Protein AF-A0A1G7CGP9-F1 (afdb_monomer_lite)

Secondary structure (DSSP, 8-state):
-------------------SSPPP--HHHHHHHHHHHHHHHHHHHHHHHHHHHHHHHHHHHTT-----HHHHTTT-PPPP--S---TTTTSPPHHHHHHHTTSHHHHH---HHHHHHHT-HHHHHHHHHHT----HHHHHHHHHHHHT-HHHHHHHHHHHH-HHHHHHHHHHHTS-----S-SS--HHHHHHHHTT---TTSSS-PPPPS-HHHHHHHHHHHHHHHHHHTTSSTTHHHHHHHHHHHHHGGGHHHHHHHHHHHHHHHHHHHHHHHT-

Radius of gyration: 24.58 Å; chains: 1; bounding box: 55×56×79 Å

Sequence (276 aa):
MRRAAAILLAGTLALTGCSDEPAEVTDGDVARIEGSLARGSELAWELTQAETRVAAMCMQDLGFTVHDRNLLHGMMIPNRFEGFASPYARIPTVEQAERFGFGHWVNATDTDAAQAMREDLDYLDFAGAELGWNDPAEHEEYVEWKDLGEEYQREWLIAFLGPERLAYQEALSHGQWDFDDLGFLPTHETVSRFYGGTGEALPEEIEPVEDPTAAEFAMALDFAECAEDAGLRDGAEEMWGRMYVEQLIDREAEVYVWEQEIEGYLANAQDHLAGD
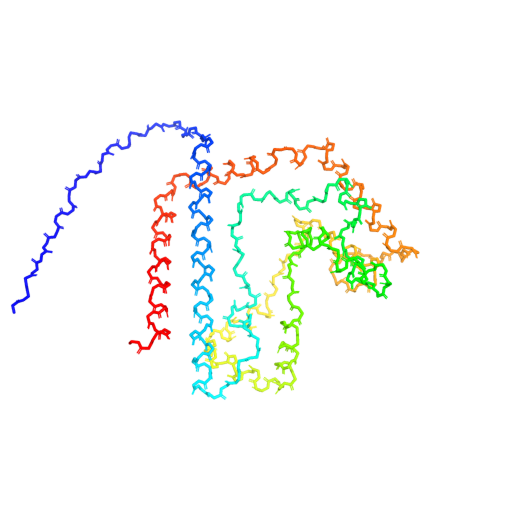
pLDDT: mean 80.7, std 15.15, range [31.44, 97.19]

Organism: NCBI:txid58114

Foldseek 3Di:
DDDDDDDPPDDDPDDPDPPVDQDDDDPVLLVVVQVLLLLLLVLVQLLLVLQLVVLCVLCVVVVHHDQASCVLVVVDRRDRSPALCFPLVLQDALVCLLVQQNVPCLVLDDDPVSVVLVVDPVSCVSCVVHVNDDDVSNVVSVVVLPVVDDVSVVVSCCSRQNPVRVVVVVVVVVDDPPPPPDPDDVVVQVLVVQSVDPDPPDDDDDDHDPDSVVVSSVVSNVRNVVCVVVCVPPCSSVVSSSVVSSVCVVVVVVSVVSSVVSVVSSVVSVVVVVPD

Structure (mmCIF, N/CA/C/O backbone):
data_AF-A0A1G7CGP9-F1
#
_entry.id   AF-A0A1G7CGP9-F1
#
loop_
_atom_site.group_PDB
_atom_site.id
_atom_site.type_symbol
_atom_site.label_atom_id
_atom_site.label_alt_id
_atom_site.label_comp_id
_atom_site.label_asym_id
_atom_site.label_entity_id
_atom_site.label_seq_id
_atom_site.pdbx_PDB_ins_code
_atom_site.Cartn_x
_atom_site.Cartn_y
_atom_site.Cartn_z
_atom_site.occupancy
_atom_site.B_iso_or_equiv
_atom_site.auth_seq_id
_atom_site.auth_comp_id
_atom_site.auth_asym_id
_atom_site.auth_atom_id
_atom_site.pdbx_PDB_model_num
ATOM 1 N N . MET A 1 1 ? -23.709 -13.899 46.605 1.00 37.84 1 MET A N 1
ATOM 2 C CA . MET A 1 1 ? -24.344 -12.563 46.661 1.00 37.84 1 MET A CA 1
ATOM 3 C C . MET A 1 1 ? -23.534 -11.614 45.783 1.00 37.84 1 MET A C 1
ATOM 5 O O . MET A 1 1 ? -22.558 -11.051 46.255 1.00 37.84 1 MET A O 1
ATOM 9 N N . ARG A 1 2 ? -23.860 -11.519 44.486 1.00 40.16 2 ARG A N 1
ATOM 10 C CA . ARG A 1 2 ? -23.201 -10.606 43.536 1.00 40.16 2 ARG A CA 1
ATOM 11 C C . ARG A 1 2 ? -24.007 -9.305 43.505 1.00 40.16 2 ARG A C 1
ATOM 13 O O . ARG A 1 2 ? -25.193 -9.340 43.193 1.00 40.16 2 ARG A O 1
ATOM 20 N N . ARG A 1 3 ? -23.397 -8.194 43.928 1.00 46.91 3 ARG A N 1
ATOM 21 C CA . ARG A 1 3 ? -24.007 -6.858 43.892 1.00 46.91 3 ARG A CA 1
ATOM 22 C C . ARG A 1 3 ? -24.020 -6.381 42.440 1.00 46.91 3 ARG A C 1
ATOM 24 O O . ARG A 1 3 ? -22.960 -6.166 41.868 1.00 46.91 3 ARG A O 1
ATOM 31 N N . ALA A 1 4 ? -25.212 -6.250 41.867 1.00 44.88 4 ALA A N 1
ATOM 32 C CA . ALA A 1 4 ? -25.429 -5.577 40.595 1.00 44.88 4 ALA A CA 1
ATOM 33 C C . ALA A 1 4 ? -25.250 -4.066 40.806 1.00 44.88 4 ALA A C 1
ATOM 35 O O . ALA A 1 4 ? -26.053 -3.435 41.494 1.00 44.88 4 ALA A O 1
ATOM 36 N N . ALA A 1 5 ? -24.169 -3.507 40.268 1.00 50.69 5 ALA A N 1
ATOM 37 C CA . ALA A 1 5 ? -23.983 -2.068 40.159 1.00 50.69 5 ALA A CA 1
ATOM 38 C C . ALA A 1 5 ? -24.649 -1.610 38.856 1.00 50.69 5 ALA A C 1
ATOM 40 O O . ALA A 1 5 ? -24.105 -1.791 37.771 1.00 50.69 5 ALA A O 1
ATOM 41 N N . ALA A 1 6 ? -25.863 -1.077 38.971 1.00 49.91 6 ALA A N 1
ATOM 42 C CA . ALA A 1 6 ? -26.535 -0.382 37.885 1.00 49.91 6 ALA A CA 1
ATOM 43 C C . ALA A 1 6 ? -25.899 1.008 37.740 1.00 49.91 6 ALA A C 1
ATOM 45 O O . ALA A 1 6 ? -26.127 1.884 38.575 1.00 49.91 6 ALA A O 1
ATOM 46 N N . ILE A 1 7 ? -25.069 1.194 36.714 1.00 59.84 7 ILE A N 1
ATOM 47 C CA . ILE A 1 7 ? -24.548 2.509 36.337 1.00 59.84 7 ILE A CA 1
ATOM 48 C C . ILE A 1 7 ? -25.625 3.197 35.491 1.00 59.84 7 ILE A C 1
ATOM 50 O O . ILE A 1 7 ? -25.915 2.797 34.367 1.00 59.84 7 ILE A O 1
ATOM 54 N N . LEU A 1 8 ? -26.251 4.215 36.081 1.00 53.16 8 LEU A N 1
ATOM 55 C CA . LEU A 1 8 ? -27.138 5.174 35.426 1.00 53.16 8 LEU A CA 1
ATOM 56 C C . LEU A 1 8 ? -26.307 6.085 34.506 1.00 53.16 8 LEU A C 1
ATOM 58 O O . LEU A 1 8 ? -25.862 7.150 34.923 1.00 53.16 8 LEU A O 1
ATOM 62 N N . LEU A 1 9 ? -26.107 5.674 33.253 1.00 55.88 9 LEU A N 1
ATOM 63 C CA . LEU A 1 9 ? -25.686 6.558 32.159 1.00 55.88 9 LEU A CA 1
ATOM 64 C C . LEU A 1 9 ? -26.940 7.196 31.553 1.00 55.88 9 LEU A C 1
ATOM 66 O O . LEU A 1 9 ? -27.461 6.776 30.526 1.00 55.88 9 LEU A O 1
ATOM 70 N N . ALA A 1 10 ? -27.482 8.178 32.268 1.00 57.72 10 ALA A N 1
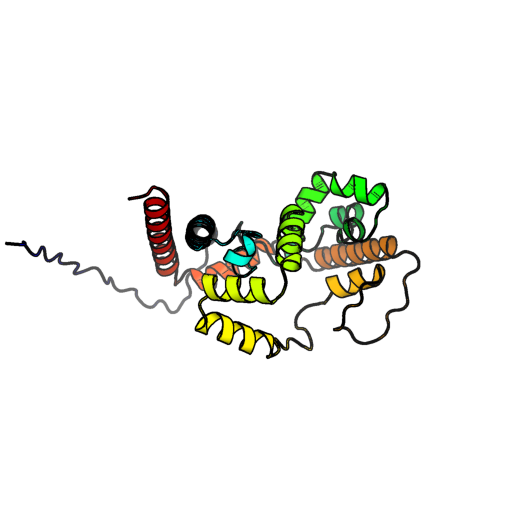ATOM 71 C CA . ALA A 1 10 ? -28.602 8.983 31.813 1.00 57.72 10 ALA A CA 1
ATOM 72 C C . ALA A 1 10 ? -28.185 10.454 31.794 1.00 57.72 10 ALA A C 1
ATOM 74 O O . ALA A 1 10 ? -28.032 11.069 32.846 1.00 57.72 10 ALA A O 1
ATOM 75 N N . GLY A 1 11 ? -28.083 11.013 30.587 1.00 61.22 11 GLY A N 1
ATOM 76 C CA . GLY A 1 11 ? -28.337 12.432 30.364 1.00 61.22 11 GLY A CA 1
ATOM 77 C C . GLY A 1 11 ? -27.139 13.279 29.956 1.00 61.22 11 GLY A C 1
ATOM 78 O O . GLY A 1 11 ? -26.588 13.969 30.799 1.00 61.22 11 GLY A O 1
ATOM 79 N N . THR A 1 12 ? -26.876 13.317 28.645 1.00 54.66 12 THR A N 1
ATOM 80 C CA . THR A 1 12 ? -26.563 14.539 27.872 1.00 54.66 12 THR A CA 1
ATOM 81 C C . THR A 1 12 ? -26.672 14.238 26.369 1.00 54.66 12 THR A C 1
ATOM 83 O O . THR A 1 12 ? -25.730 14.402 25.608 1.00 54.66 12 THR A O 1
ATOM 86 N N . LEU A 1 13 ? -27.856 13.815 25.907 1.00 57.59 13 LEU A N 1
ATOM 87 C CA . LEU A 1 13 ? -28.250 14.036 24.506 1.00 57.59 13 LEU A CA 1
ATOM 88 C C . LEU A 1 13 ? -28.648 15.513 24.392 1.00 57.59 13 LEU A C 1
ATOM 90 O O . LEU A 1 13 ? -29.825 15.873 24.414 1.00 57.59 13 LEU A O 1
ATOM 94 N N . ALA A 1 14 ? -27.642 16.383 24.440 1.00 54.78 14 ALA A N 1
ATOM 95 C CA . ALA A 1 14 ? -27.817 17.802 24.215 1.00 54.78 14 ALA A CA 1
ATOM 96 C C . ALA A 1 14 ? -28.136 17.998 22.732 1.00 54.78 14 ALA A C 1
ATOM 98 O O . ALA A 1 14 ? -27.325 17.659 21.883 1.00 54.78 14 ALA A O 1
ATOM 99 N N . LEU A 1 15 ? -29.347 18.494 22.475 1.00 51.53 15 LEU A N 1
ATOM 100 C CA . LEU A 1 15 ? -29.787 19.258 21.306 1.00 51.53 15 LEU A CA 1
ATOM 101 C C . LEU A 1 15 ? -28.651 19.632 20.333 1.00 51.53 15 LEU A C 1
ATOM 103 O O . LEU A 1 15 ? -28.146 20.754 20.370 1.00 51.53 15 LEU A O 1
ATOM 107 N N . THR A 1 16 ? -28.289 18.721 19.433 1.00 61.53 16 THR A N 1
ATOM 108 C CA . THR A 1 16 ? -27.628 19.079 18.183 1.00 61.53 16 THR A CA 1
ATOM 109 C C . THR A 1 16 ? -28.703 19.749 17.339 1.00 61.53 16 THR A C 1
ATOM 111 O O . THR A 1 16 ? -29.537 19.108 16.703 1.00 61.53 16 THR A O 1
ATOM 114 N N . GLY A 1 17 ? -28.799 21.072 17.470 1.00 54.84 17 GLY A N 1
ATOM 115 C CA . GLY A 1 17 ? -29.640 21.863 16.587 1.00 54.84 17 GLY A CA 1
ATOM 116 C C . GLY A 1 17 ? -29.194 21.594 15.158 1.00 54.84 17 GLY A C 1
ATOM 117 O O . GLY A 1 17 ? -28.021 21.778 14.856 1.00 54.84 17 GLY A O 1
ATOM 118 N N . CYS A 1 18 ? -30.111 21.124 14.314 1.00 67.00 18 CYS A N 1
ATOM 119 C CA . CYS A 1 18 ? -29.902 21.000 12.879 1.00 67.00 18 CYS A CA 1
ATOM 120 C C . CYS A 1 18 ? -29.609 22.397 12.315 1.00 67.00 18 CYS A C 1
ATOM 122 O O . CYS A 1 18 ? -30.535 23.145 12.002 1.00 67.00 18 CYS A O 1
ATOM 124 N N . SER A 1 19 ? -28.340 22.798 12.259 1.00 69.38 19 SER A N 1
ATOM 125 C CA . SER A 1 19 ? -27.922 23.797 11.289 1.00 69.38 19 SER A CA 1
ATOM 126 C C . SER A 1 19 ? -27.888 23.078 9.950 1.00 69.38 19 SER A C 1
ATOM 128 O O . SER A 1 19 ? -27.124 22.136 9.780 1.00 69.38 19 SER A O 1
ATOM 130 N N . ASP A 1 20 ? -28.737 23.498 9.015 1.00 78.38 20 ASP A N 1
ATOM 131 C CA . ASP A 1 20 ? -28.757 22.960 7.646 1.00 78.38 20 ASP A CA 1
ATOM 132 C C . ASP A 1 20 ? -27.479 23.317 6.852 1.00 78.38 20 ASP A C 1
ATOM 134 O O . ASP A 1 20 ? -27.338 22.934 5.692 1.00 78.38 20 ASP A O 1
ATOM 138 N N . GLU A 1 21 ? -26.549 24.064 7.455 1.00 81.94 21 GLU A N 1
ATOM 139 C CA . GLU A 1 21 ? -25.251 24.387 6.873 1.00 81.94 21 GLU A CA 1
ATOM 140 C C . GLU A 1 21 ? -24.215 23.325 7.287 1.00 81.94 21 GLU A C 1
ATOM 142 O O . GLU A 1 21 ? -24.072 23.068 8.489 1.00 81.94 21 GLU A O 1
ATOM 147 N N . PRO A 1 22 ? -23.504 22.706 6.320 1.00 79.88 22 PRO A N 1
ATOM 148 C CA . PRO A 1 22 ? -22.405 21.799 6.620 1.00 79.88 22 PRO A CA 1
ATOM 149 C C . PRO A 1 22 ? -21.343 22.522 7.450 1.00 79.88 22 PRO A C 1
ATOM 151 O O . PRO A 1 22 ? -21.068 23.702 7.220 1.00 79.88 22 PRO A O 1
ATOM 154 N N . ALA A 1 23 ? -20.748 21.817 8.412 1.00 82.94 23 ALA A N 1
ATOM 155 C CA . ALA A 1 23 ? -19.632 22.359 9.173 1.00 82.94 23 ALA A CA 1
ATOM 156 C C . ALA A 1 23 ? -18.463 22.679 8.225 1.00 82.94 23 ALA A C 1
ATOM 158 O O . ALA A 1 23 ? -18.118 21.879 7.357 1.00 82.94 23 ALA A O 1
ATOM 159 N N . GLU A 1 24 ? -17.863 23.857 8.383 1.00 90.50 24 GLU A N 1
ATOM 160 C CA . GLU A 1 24 ? -16.661 24.235 7.639 1.00 90.50 24 GLU A CA 1
ATOM 161 C C . GLU A 1 24 ? -15.482 23.371 8.108 1.00 90.50 24 GLU A C 1
ATOM 163 O O . GLU A 1 24 ? -15.154 23.372 9.295 1.00 90.50 24 GLU A O 1
ATOM 168 N N . VAL A 1 25 ? -14.848 22.638 7.185 1.00 91.38 25 VAL A N 1
ATOM 169 C CA . VAL A 1 25 ? -13.660 21.824 7.481 1.00 91.38 25 VAL A CA 1
ATOM 170 C C . VAL A 1 25 ? -12.448 22.724 7.676 1.00 91.38 25 VAL A C 1
ATOM 172 O O . VAL A 1 25 ? -11.978 23.386 6.747 1.00 91.38 25 VAL A O 1
ATOM 175 N N . THR A 1 26 ? -11.910 22.718 8.892 1.00 93.12 26 THR A N 1
ATOM 176 C CA . THR A 1 26 ? -10.706 23.474 9.241 1.00 93.12 26 THR A CA 1
ATOM 177 C C . THR A 1 26 ? -9.448 22.613 9.119 1.00 93.12 26 THR A C 1
ATOM 179 O O . THR A 1 26 ? -9.508 21.387 9.201 1.00 93.12 26 THR A O 1
ATOM 182 N N . ASP A 1 27 ? -8.273 23.238 9.015 1.00 90.94 27 ASP A N 1
ATOM 183 C CA . ASP A 1 27 ? -6.983 22.522 9.038 1.00 90.94 27 ASP A CA 1
ATOM 184 C C . ASP A 1 27 ? -6.812 21.696 10.326 1.00 90.94 27 ASP A C 1
ATOM 186 O O . ASP A 1 27 ? -6.182 20.640 10.335 1.00 90.94 27 ASP A O 1
ATOM 190 N N . GLY A 1 28 ? -7.413 22.163 11.427 1.00 92.75 28 GLY A N 1
ATOM 191 C CA . GLY A 1 28 ? -7.430 21.446 12.699 1.00 92.75 28 GLY A CA 1
ATOM 192 C C . GLY A 1 28 ? -8.297 20.185 12.681 1.00 92.75 28 GLY A C 1
ATOM 193 O O . GLY A 1 28 ? -8.016 19.259 13.440 1.00 92.75 28 GLY A O 1
ATOM 194 N N . ASP A 1 29 ? -9.324 20.125 11.832 1.00 90.94 29 ASP A N 1
ATOM 195 C CA . ASP A 1 29 ? -10.121 18.912 11.626 1.00 90.94 29 ASP A CA 1
ATOM 196 C C . ASP A 1 29 ? -9.361 17.908 10.764 1.00 90.94 29 ASP A C 1
ATOM 198 O O . ASP A 1 29 ? -9.315 16.730 11.116 1.00 90.94 29 ASP A O 1
ATOM 202 N N . VAL A 1 30 ? -8.676 18.387 9.716 1.00 89.75 30 VAL A N 1
ATOM 203 C CA . VAL A 1 30 ? -7.818 17.544 8.871 1.00 89.75 30 VAL A CA 1
ATOM 204 C C . VAL A 1 30 ? -6.740 16.863 9.705 1.00 89.75 30 VAL A C 1
ATOM 206 O O . VAL A 1 30 ? -6.707 15.637 9.761 1.00 89.75 30 VAL A O 1
ATOM 209 N N . ALA A 1 31 ? -5.938 17.635 10.446 1.00 90.56 31 ALA A N 1
ATOM 210 C CA . ALA A 1 31 ? -4.857 17.085 11.265 1.00 90.56 31 ALA A CA 1
ATOM 211 C C . ALA A 1 31 ? -5.357 16.109 12.350 1.00 90.56 31 ALA A C 1
ATOM 213 O O . ALA A 1 31 ? -4.674 15.145 12.700 1.00 90.56 31 ALA A O 1
ATOM 214 N N . ARG A 1 32 ? -6.552 16.349 12.907 1.00 91.88 32 ARG A N 1
ATOM 215 C CA . ARG A 1 32 ? -7.137 15.498 13.953 1.00 91.88 32 ARG A CA 1
ATOM 216 C C . ARG A 1 32 ? -7.633 14.163 13.398 1.00 91.88 32 ARG A C 1
ATOM 218 O O . ARG A 1 32 ? -7.338 13.120 13.986 1.00 91.88 32 ARG A O 1
ATOM 225 N N . ILE A 1 33 ? -8.365 14.186 12.284 1.00 89.81 33 ILE A N 1
ATOM 226 C CA . ILE A 1 33 ? -8.858 12.964 11.635 1.00 89.81 33 ILE A CA 1
ATOM 227 C C . ILE A 1 33 ? -7.693 12.175 11.047 1.00 89.81 33 ILE A C 1
ATOM 229 O O . ILE A 1 33 ? -7.615 10.974 11.285 1.00 89.81 33 ILE A O 1
ATOM 233 N N . GLU A 1 34 ? -6.759 12.836 10.362 1.00 89.06 34 GLU A N 1
ATOM 234 C CA . GLU A 1 34 ? -5.550 12.197 9.836 1.00 89.06 34 GLU A CA 1
ATOM 235 C C . GLU A 1 34 ? -4.780 11.473 10.943 1.00 89.06 34 GLU A C 1
ATOM 237 O O . GLU A 1 34 ? -4.482 10.289 10.813 1.00 89.06 34 GLU A O 1
ATOM 242 N N . GLY A 1 35 ? -4.544 12.139 12.079 1.00 90.44 35 GLY A N 1
ATOM 243 C CA . GLY A 1 35 ? -3.866 11.526 13.221 1.00 90.44 35 GLY A CA 1
ATOM 244 C C . GLY A 1 35 ? -4.616 10.328 13.815 1.00 90.44 35 GLY A C 1
ATOM 245 O O . GLY A 1 35 ? -3.981 9.377 14.272 1.00 90.44 35 GLY A O 1
ATOM 246 N N . SER A 1 36 ? -5.952 10.348 13.793 1.00 87.25 36 SER A N 1
ATOM 247 C CA . SER A 1 36 ? -6.777 9.224 14.264 1.00 87.25 36 SER A CA 1
ATOM 248 C C . SER A 1 36 ? -6.716 8.043 13.291 1.00 87.25 36 SER A C 1
ATOM 250 O O . SER A 1 36 ? -6.549 6.901 13.712 1.00 87.25 36 SER A O 1
ATOM 252 N N . LEU A 1 37 ? -6.775 8.308 11.982 1.00 85.88 37 LEU A N 1
ATOM 253 C CA . LEU A 1 37 ? -6.638 7.285 10.942 1.00 85.88 37 LEU A CA 1
ATOM 254 C C . LEU A 1 37 ? -5.241 6.661 10.933 1.00 85.88 37 LEU A C 1
ATOM 256 O O . LEU A 1 37 ? -5.131 5.440 10.867 1.00 85.88 37 LEU A O 1
ATOM 260 N N . ALA A 1 38 ? -4.188 7.473 11.054 1.00 88.38 38 ALA A N 1
ATOM 261 C CA . ALA A 1 38 ? -2.807 6.998 11.110 1.00 88.38 38 ALA A CA 1
ATOM 262 C C . ALA A 1 38 ? -2.595 6.068 12.304 1.00 88.38 38 ALA A C 1
ATOM 264 O O . ALA A 1 38 ? -2.123 4.943 12.143 1.00 88.38 38 ALA A O 1
ATOM 265 N N . ARG A 1 39 ? -3.044 6.479 13.496 1.00 87.50 39 ARG A N 1
ATOM 266 C CA . ARG A 1 39 ? -2.950 5.632 14.688 1.00 87.50 39 ARG A CA 1
ATOM 267 C C . ARG A 1 39 ? -3.788 4.364 14.566 1.00 87.50 39 ARG A C 1
ATOM 269 O O . ARG A 1 39 ? -3.293 3.283 14.864 1.00 87.50 39 ARG A O 1
ATOM 276 N N . GLY A 1 40 ? -5.042 4.475 14.132 1.00 84.62 40 GLY A N 1
ATOM 277 C CA . GLY A 1 40 ? -5.898 3.307 13.950 1.00 84.62 40 GLY A CA 1
ATOM 278 C C . GLY A 1 40 ? -5.326 2.328 12.922 1.00 84.62 40 GLY A C 1
ATOM 279 O O . GLY A 1 40 ? -5.398 1.118 13.116 1.00 84.62 40 GLY A O 1
ATOM 280 N N . SER A 1 41 ? -4.673 2.833 11.872 1.00 85.31 41 SER A N 1
ATOM 281 C CA . SER A 1 41 ? -3.957 2.000 10.911 1.00 85.31 41 SER A CA 1
ATOM 282 C C . SER A 1 41 ? -2.702 1.349 11.489 1.00 85.31 41 SER A C 1
ATOM 284 O O . SER A 1 41 ? -2.418 0.204 11.140 1.00 85.31 41 SER A O 1
ATOM 286 N N . GLU A 1 42 ? -1.953 2.037 12.350 1.00 87.81 42 GLU A N 1
ATOM 287 C CA . GLU A 1 42 ? -0.803 1.457 13.049 1.00 87.81 42 GLU A CA 1
ATOM 288 C C . GLU A 1 42 ? -1.248 0.334 13.994 1.00 87.81 42 GLU A C 1
ATOM 290 O O . GLU A 1 42 ? -0.694 -0.764 13.964 1.00 87.81 42 GLU A O 1
ATOM 295 N N . LEU A 1 43 ? -2.334 0.546 14.738 1.00 86.19 43 LEU A N 1
ATOM 296 C CA . LEU A 1 43 ? -2.947 -0.483 15.576 1.00 86.19 43 LEU A CA 1
ATOM 297 C C . LEU A 1 43 ? -3.466 -1.669 14.750 1.00 86.19 43 LEU A C 1
ATOM 299 O O . LEU A 1 43 ? -3.253 -2.820 15.128 1.00 86.19 43 LEU A O 1
ATOM 303 N N . ALA A 1 44 ? -4.116 -1.414 13.609 1.00 83.19 44 ALA A N 1
ATOM 304 C CA . ALA A 1 44 ? -4.582 -2.465 12.704 1.00 83.19 44 ALA A CA 1
ATOM 305 C C . ALA A 1 44 ? -3.412 -3.291 12.152 1.00 83.19 44 ALA A C 1
ATOM 307 O O . ALA A 1 44 ? -3.502 -4.519 12.058 1.00 83.19 44 ALA A O 1
ATOM 308 N N . TRP A 1 45 ? -2.297 -2.631 11.828 1.00 86.44 45 TRP A N 1
ATOM 309 C CA . TRP A 1 45 ? -1.063 -3.298 11.435 1.00 86.44 45 TRP A CA 1
ATOM 310 C C . TRP A 1 45 ? -0.530 -4.193 12.557 1.00 86.44 45 TRP A C 1
ATOM 312 O O . TRP A 1 45 ? -0.246 -5.369 12.327 1.00 86.44 45 TRP A O 1
ATOM 322 N N . GLU A 1 46 ? -0.395 -3.662 13.774 1.00 86.50 46 GLU A N 1
ATOM 323 C CA . GLU A 1 46 ? 0.089 -4.430 14.923 1.00 86.50 46 GLU A CA 1
ATOM 324 C C . GLU A 1 46 ? -0.804 -5.633 15.232 1.00 86.50 46 GLU A C 1
ATOM 326 O O . GLU A 1 46 ? -0.288 -6.730 15.472 1.00 86.50 46 GLU A O 1
ATOM 331 N N . LEU A 1 47 ? -2.126 -5.448 15.169 1.00 87.62 47 LEU A N 1
ATOM 332 C CA . LEU A 1 47 ? -3.104 -6.519 15.328 1.00 87.62 47 LEU A CA 1
ATOM 333 C C . LEU A 1 47 ? -2.895 -7.597 14.271 1.00 87.62 47 LEU A C 1
ATOM 335 O O . LEU A 1 47 ? -2.750 -8.764 14.616 1.00 87.62 47 LEU A O 1
ATOM 339 N N . THR A 1 48 ? -2.787 -7.204 13.005 1.00 84.62 48 THR A N 1
ATOM 340 C CA . THR A 1 48 ? -2.568 -8.133 11.895 1.00 84.62 48 THR A CA 1
ATOM 341 C C . THR A 1 48 ? -1.291 -8.956 12.116 1.00 84.62 48 THR A C 1
ATOM 343 O O . THR A 1 48 ? -1.301 -10.182 12.014 1.00 84.62 48 THR A O 1
ATOM 346 N N . GLN A 1 49 ? -0.192 -8.318 12.529 1.00 86.56 49 GLN A N 1
ATOM 347 C CA . GLN A 1 49 ? 1.054 -9.014 12.869 1.00 86.56 49 GLN A CA 1
ATOM 348 C C . GLN A 1 49 ? 0.898 -9.970 14.063 1.00 86.56 49 GLN A C 1
ATOM 350 O O . GLN A 1 49 ? 1.497 -11.049 14.076 1.00 86.56 49 GLN A O 1
ATOM 355 N N . ALA A 1 50 ? 0.119 -9.595 15.080 1.00 87.00 50 ALA A N 1
ATOM 356 C CA . ALA A 1 50 ? -0.183 -10.468 16.209 1.00 87.00 50 ALA A CA 1
ATOM 357 C C . ALA A 1 50 ? -1.016 -11.683 15.768 1.00 87.00 50 ALA A C 1
ATOM 359 O O . ALA A 1 50 ? -0.648 -12.812 16.092 1.00 87.00 50 ALA A O 1
ATOM 360 N N . GLU A 1 51 ? -2.062 -11.477 14.967 1.00 85.75 51 GLU A N 1
ATOM 361 C CA . GLU A 1 51 ? -2.900 -12.538 14.400 1.00 85.75 51 GLU A CA 1
ATOM 362 C C . GLU A 1 51 ? -2.079 -13.539 13.584 1.00 85.75 51 GLU A C 1
ATOM 364 O O . GLU A 1 51 ? -2.229 -14.744 13.776 1.00 85.75 51 GLU A O 1
ATOM 369 N N . THR A 1 52 ? -1.139 -13.074 12.756 1.00 86.75 52 THR A N 1
ATOM 370 C CA . THR A 1 52 ? -0.255 -13.973 11.998 1.00 86.75 52 THR A CA 1
ATOM 371 C C . THR A 1 52 ? 0.656 -14.799 12.887 1.00 86.75 52 THR A C 1
ATOM 373 O O . THR A 1 52 ? 0.882 -15.974 12.601 1.00 86.75 52 THR A O 1
ATOM 376 N N . ARG A 1 53 ? 1.149 -14.249 14.001 1.00 89.56 53 ARG A N 1
ATOM 377 C CA . ARG A 1 53 ? 1.922 -15.044 14.970 1.00 89.56 53 ARG A CA 1
ATOM 378 C C . ARG A 1 53 ? 1.054 -16.109 15.632 1.00 89.56 53 ARG A C 1
ATOM 380 O O . ARG A 1 53 ? 1.501 -17.247 15.748 1.00 89.56 53 ARG A O 1
ATOM 387 N N . VAL A 1 54 ? -0.180 -15.768 16.010 1.00 88.38 54 VAL A N 1
ATOM 388 C CA . VAL A 1 54 ? -1.140 -16.732 16.572 1.00 88.38 54 VAL A CA 1
ATOM 389 C C . VAL A 1 54 ? -1.455 -17.828 15.553 1.00 88.38 54 VAL A C 1
ATOM 391 O O . VAL A 1 54 ? -1.335 -19.010 15.866 1.00 88.38 54 VAL A O 1
ATOM 394 N N . ALA A 1 55 ? -1.777 -17.459 14.314 1.00 87.94 55 ALA A N 1
ATOM 395 C CA . ALA A 1 55 ? -2.056 -18.405 13.241 1.00 87.94 55 ALA A CA 1
ATOM 396 C C . ALA A 1 55 ? -0.857 -19.317 12.948 1.00 87.94 55 ALA A C 1
ATOM 398 O O . ALA A 1 55 ? -1.023 -20.531 12.834 1.00 87.94 55 ALA A O 1
ATOM 399 N N . ALA A 1 56 ? 0.355 -18.759 12.889 1.00 89.69 56 ALA A N 1
ATOM 400 C CA . ALA A 1 56 ? 1.589 -19.515 12.714 1.00 89.69 56 ALA A CA 1
ATOM 401 C C . ALA A 1 56 ? 1.790 -20.545 13.836 1.00 89.69 56 ALA A C 1
ATOM 403 O O . ALA A 1 56 ? 2.079 -21.706 13.546 1.00 89.69 56 ALA A O 1
ATOM 404 N N . MET A 1 57 ? 1.584 -20.152 15.098 1.00 91.00 57 MET A N 1
ATOM 405 C CA . MET A 1 57 ? 1.645 -21.070 16.241 1.00 91.00 57 MET A CA 1
ATOM 406 C C . MET A 1 57 ? 0.604 -22.188 16.121 1.00 91.00 57 MET A C 1
ATOM 408 O O . MET A 1 57 ? 0.952 -23.358 16.251 1.00 91.00 57 MET A O 1
ATOM 412 N N . CYS A 1 58 ? -0.648 -21.860 15.788 1.00 91.38 58 CYS A N 1
ATOM 413 C CA . CYS A 1 58 ? -1.692 -22.866 15.591 1.00 91.38 58 CYS A CA 1
ATOM 414 C C . CYS A 1 58 ? -1.355 -23.845 14.456 1.00 91.38 58 CYS A C 1
ATOM 416 O O . CYS A 1 58 ? -1.556 -25.049 14.600 1.00 91.38 58 CYS A O 1
ATOM 418 N N . MET A 1 59 ? -0.815 -23.355 13.337 1.00 93.06 59 MET A N 1
ATOM 419 C CA . MET A 1 59 ? -0.397 -24.208 12.222 1.00 93.06 59 MET A CA 1
ATOM 420 C C . MET A 1 59 ? 0.756 -25.138 12.619 1.00 93.06 59 MET A C 1
ATOM 422 O O . MET A 1 59 ? 0.732 -26.323 12.281 1.00 93.06 59 MET A O 1
ATOM 426 N N . GLN A 1 60 ? 1.719 -24.639 13.396 1.00 93.62 60 GLN A N 1
ATOM 427 C CA . GLN A 1 60 ? 2.817 -25.445 13.935 1.00 93.62 60 GLN A CA 1
ATOM 428 C C . GLN A 1 60 ? 2.327 -26.512 14.922 1.00 93.62 60 GLN A C 1
ATOM 430 O O . GLN A 1 60 ? 2.774 -27.657 14.844 1.00 93.62 60 GLN A O 1
ATOM 435 N N . ASP A 1 61 ? 1.368 -26.185 15.791 1.00 93.62 61 ASP A N 1
ATOM 436 C CA . ASP A 1 61 ? 0.746 -27.141 16.718 1.00 93.62 61 ASP A CA 1
ATOM 437 C C . ASP A 1 61 ? -0.016 -28.258 15.985 1.00 93.62 61 ASP A C 1
ATOM 439 O O . ASP A 1 61 ? -0.085 -29.395 16.460 1.00 93.62 61 ASP A O 1
ATOM 443 N N . LEU A 1 62 ? -0.549 -27.959 14.797 1.00 94.19 62 LEU A N 1
ATOM 444 C CA . LEU A 1 62 ? -1.156 -28.936 13.889 1.00 94.19 62 LEU A CA 1
ATOM 445 C C . LEU A 1 62 ? -0.122 -29.744 13.080 1.00 94.19 62 LEU A C 1
ATOM 447 O O . LEU A 1 62 ? -0.500 -30.665 12.356 1.00 94.19 62 LEU A O 1
ATOM 451 N N . GLY A 1 63 ? 1.172 -29.445 13.223 1.00 95.50 63 GLY A N 1
ATOM 452 C CA . GLY A 1 63 ? 2.270 -30.138 12.549 1.00 95.50 63 GLY A CA 1
ATOM 453 C C . GLY A 1 63 ? 2.608 -29.601 11.156 1.00 95.50 63 GLY A C 1
ATOM 454 O O . GLY A 1 63 ? 3.378 -30.243 10.440 1.00 95.50 63 GLY A O 1
ATOM 455 N N . PHE A 1 64 ? 2.061 -28.448 10.762 1.00 94.25 64 PHE A N 1
ATOM 456 C CA . PHE A 1 64 ? 2.421 -27.782 9.512 1.00 94.25 64 PHE A CA 1
ATOM 457 C C . PHE A 1 64 ? 3.641 -26.875 9.693 1.00 94.25 64 PHE A C 1
ATOM 459 O O . PHE A 1 64 ? 3.838 -26.247 10.733 1.00 94.25 64 PHE A O 1
ATOM 466 N N . THR A 1 65 ? 4.444 -26.759 8.637 1.00 91.81 65 THR A N 1
ATOM 467 C CA . THR A 1 65 ? 5.451 -25.701 8.526 1.00 91.81 65 THR A CA 1
ATOM 468 C C . THR A 1 65 ? 4.759 -24.412 8.075 1.00 91.81 65 THR A C 1
ATOM 470 O O . THR A 1 65 ? 3.824 -24.442 7.270 1.00 91.81 65 THR A O 1
ATOM 473 N N . VAL A 1 66 ? 5.204 -23.277 8.611 1.00 87.19 66 VAL A N 1
ATOM 474 C CA . VAL A 1 66 ? 4.777 -21.945 8.163 1.00 87.19 66 VAL A CA 1
ATOM 475 C C . VAL A 1 66 ? 5.788 -21.508 7.116 1.00 87.19 66 VAL A C 1
ATOM 477 O O . VAL A 1 66 ? 6.955 -21.346 7.462 1.00 87.19 66 VAL A O 1
ATOM 480 N N . HIS A 1 67 ? 5.348 -21.421 5.862 1.00 76.69 67 HIS A N 1
ATOM 481 C CA . HIS A 1 67 ? 6.225 -21.162 4.717 1.00 76.69 67 HIS A CA 1
ATOM 482 C C . HIS A 1 67 ? 6.276 -19.674 4.405 1.00 76.69 67 HIS A C 1
ATOM 484 O O . HIS A 1 67 ? 7.324 -19.093 4.600 1.00 76.69 67 HIS A O 1
ATOM 490 N N . ASP A 1 68 ? 5.137 -19.063 4.066 1.00 76.56 68 ASP A N 1
ATOM 491 C CA . ASP A 1 68 ? 4.999 -17.629 3.777 1.00 76.56 68 ASP A CA 1
ATOM 492 C C . ASP A 1 68 ? 3.970 -17.004 4.735 1.00 76.56 68 ASP A C 1
ATOM 494 O O . ASP A 1 68 ? 2.827 -17.465 4.855 1.00 76.56 68 ASP A O 1
ATOM 498 N N . ARG A 1 69 ? 4.376 -15.956 5.456 1.00 77.06 69 ARG A N 1
ATOM 499 C CA . ARG A 1 69 ? 3.502 -15.251 6.410 1.00 77.06 69 ARG A CA 1
ATOM 500 C C . ARG A 1 69 ? 2.400 -14.454 5.718 1.00 77.06 69 ARG A C 1
ATOM 502 O O . ARG A 1 69 ? 1.333 -14.286 6.305 1.00 77.06 69 ARG A O 1
ATOM 509 N N . ASN A 1 70 ? 2.599 -14.025 4.478 1.00 72.75 70 ASN A N 1
ATOM 510 C CA . ASN A 1 70 ? 1.591 -13.307 3.707 1.00 72.75 70 ASN A CA 1
ATOM 511 C C . ASN A 1 70 ? 0.413 -14.199 3.321 1.00 72.75 70 ASN A C 1
ATOM 513 O O . ASN A 1 70 ? -0.721 -13.716 3.272 1.00 72.75 70 ASN A O 1
ATOM 517 N N . LEU A 1 71 ? 0.616 -15.514 3.187 1.00 73.19 71 LEU A N 1
ATOM 518 C CA . LEU A 1 71 ? -0.495 -16.463 3.036 1.00 73.19 71 LEU A CA 1
ATOM 519 C C . LEU A 1 71 ? -1.443 -16.427 4.245 1.00 73.19 71 LEU A C 1
ATOM 521 O O . LEU A 1 71 ? -2.656 -16.581 4.077 1.00 73.19 71 LEU A O 1
ATOM 525 N N . LEU A 1 72 ? -0.922 -16.161 5.450 1.00 79.75 72 LEU A N 1
ATOM 526 C CA . LEU A 1 72 ? -1.734 -16.019 6.665 1.00 79.75 72 LEU A CA 1
ATOM 527 C C . LEU A 1 72 ? -2.532 -14.702 6.690 1.00 79.75 72 LEU A C 1
ATOM 529 O O . LEU A 1 72 ? -3.553 -14.609 7.367 1.00 79.75 72 LEU A O 1
ATOM 533 N N . HIS A 1 73 ? -2.136 -13.719 5.882 1.00 72.25 73 HIS A N 1
ATOM 534 C CA . HIS A 1 73 ? -2.859 -12.462 5.670 1.00 72.25 73 HIS A CA 1
ATOM 535 C C . HIS A 1 73 ? -3.795 -12.494 4.451 1.00 72.25 73 HIS A C 1
ATOM 537 O O . HIS A 1 73 ? -4.405 -11.487 4.098 1.00 72.25 73 HIS A O 1
ATOM 543 N N . GLY A 1 74 ? -3.923 -13.641 3.774 1.00 65.31 74 GLY A N 1
ATOM 544 C CA . GLY A 1 74 ? -4.670 -13.727 2.518 1.00 65.31 74 GLY A CA 1
ATOM 545 C C . GLY A 1 74 ? -4.010 -12.950 1.375 1.00 65.31 74 GLY A C 1
ATOM 546 O O . GLY A 1 74 ? -4.722 -12.433 0.519 1.00 65.31 74 GLY A O 1
ATOM 547 N N . MET A 1 75 ? -2.674 -12.863 1.378 1.00 62.56 75 MET A N 1
ATOM 548 C CA . MET A 1 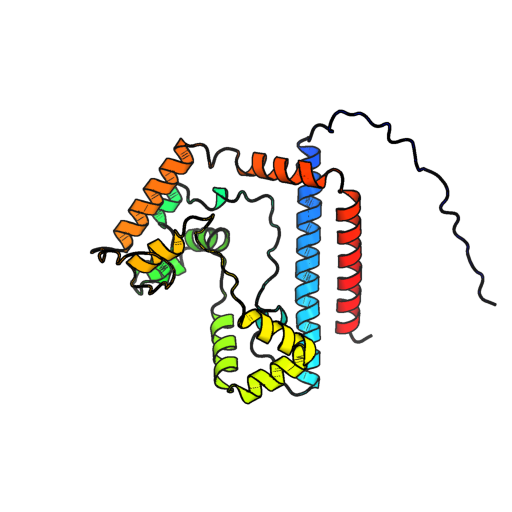75 ? -1.847 -12.140 0.399 1.00 62.56 75 MET A CA 1
ATOM 549 C C . MET A 1 75 ? -2.091 -10.629 0.345 1.00 62.56 75 MET A C 1
ATOM 551 O O . MET A 1 75 ? -1.644 -9.963 -0.584 1.00 62.56 75 MET A O 1
ATOM 555 N N . MET A 1 76 ? -2.795 -10.074 1.333 1.00 56.66 76 MET A N 1
ATOM 556 C CA . MET A 1 76 ? -2.966 -8.637 1.477 1.00 56.66 76 MET A CA 1
ATOM 557 C C . MET A 1 76 ? -2.329 -8.202 2.782 1.00 56.66 76 MET A C 1
ATOM 559 O O . MET A 1 76 ? -2.860 -8.439 3.865 1.00 56.66 76 MET A O 1
ATOM 563 N N . ILE A 1 77 ? -1.191 -7.535 2.670 1.00 62.00 77 ILE A N 1
ATOM 564 C CA . ILE A 1 77 ? -0.655 -6.767 3.777 1.00 62.00 77 ILE A CA 1
ATOM 565 C C . ILE A 1 77 ? -1.581 -5.545 3.947 1.00 62.00 77 ILE A C 1
ATOM 567 O O . ILE A 1 77 ? -1.807 -4.831 2.966 1.00 62.00 77 ILE A O 1
ATOM 571 N N . PRO A 1 78 ? -2.166 -5.290 5.134 1.00 62.09 78 PRO A N 1
ATOM 572 C CA . PRO A 1 78 ? -2.946 -4.079 5.337 1.00 62.09 78 PRO A CA 1
ATOM 573 C C . PRO A 1 78 ? -2.042 -2.877 5.084 1.00 62.09 78 PRO A C 1
ATOM 575 O O . PRO A 1 78 ? -1.013 -2.726 5.747 1.00 62.09 78 PRO A O 1
ATOM 578 N N . ASN A 1 79 ? -2.421 -2.028 4.131 1.00 65.00 79 ASN A N 1
ATOM 579 C CA . ASN A 1 79 ? -1.704 -0.781 3.902 1.00 65.00 79 ASN A CA 1
ATOM 580 C C . ASN A 1 79 ? -1.694 0.026 5.199 1.00 65.00 79 ASN A C 1
ATOM 582 O O . ASN A 1 79 ? -2.742 0.225 5.820 1.00 65.00 79 ASN A O 1
ATOM 586 N N . ARG A 1 80 ? -0.513 0.503 5.591 1.00 74.75 80 ARG A N 1
ATOM 587 C CA . ARG A 1 80 ? -0.418 1.525 6.625 1.00 74.75 80 ARG A CA 1
ATOM 588 C C . ARG A 1 80 ? -0.919 2.836 6.037 1.00 74.75 80 ARG A C 1
ATOM 590 O O . ARG A 1 80 ? -0.481 3.257 4.971 1.00 74.75 80 ARG A O 1
ATOM 597 N N . PHE A 1 81 ? -1.862 3.468 6.717 1.00 78.50 81 PHE A N 1
ATOM 598 C CA . PHE A 1 81 ? -2.240 4.837 6.435 1.00 78.50 81 PHE A CA 1
ATOM 599 C C . PHE A 1 81 ? -1.127 5.744 6.959 1.00 78.50 81 PHE A C 1
ATOM 601 O O . PHE A 1 81 ? -1.034 6.003 8.156 1.00 78.50 81 PHE A O 1
ATOM 608 N N . GLU A 1 82 ? -0.268 6.194 6.052 1.00 77.69 82 GLU A N 1
ATOM 609 C CA . GLU A 1 82 ? 0.842 7.107 6.356 1.00 77.69 82 GLU A CA 1
ATOM 610 C C . GLU A 1 82 ? 0.459 8.582 6.149 1.00 77.69 82 GLU A C 1
ATOM 612 O O . GLU A 1 82 ? 1.287 9.474 6.308 1.00 77.69 82 GLU A O 1
ATOM 617 N N . GLY A 1 83 ? -0.815 8.837 5.837 1.00 79.88 83 GLY A N 1
ATOM 618 C CA . GLY A 1 83 ? -1.380 10.160 5.606 1.00 79.88 83 GLY A CA 1
ATOM 619 C C . GLY A 1 83 ? -2.332 10.171 4.416 1.00 79.88 83 GLY A C 1
ATOM 620 O O . GLY A 1 83 ? -2.561 9.151 3.756 1.00 79.88 83 GLY A O 1
ATOM 621 N N . PHE A 1 84 ? -2.883 11.344 4.113 1.00 79.50 84 PHE A N 1
ATOM 622 C CA . PHE A 1 84 ? -3.707 11.551 2.918 1.00 79.50 84 PHE A CA 1
ATOM 623 C C . PHE A 1 84 ? -2.859 11.712 1.649 1.00 79.50 84 PHE A C 1
ATOM 625 O O . PHE A 1 84 ? -3.011 12.688 0.911 1.00 79.50 84 PHE A O 1
ATOM 632 N N . ALA A 1 85 ? -1.988 10.736 1.374 1.00 79.31 85 ALA A N 1
ATOM 633 C CA . ALA A 1 85 ? -1.239 10.685 0.127 1.00 79.31 85 ALA A CA 1
ATOM 634 C C . ALA A 1 85 ? -2.230 10.703 -1.045 1.00 79.31 85 ALA A C 1
ATOM 636 O O . ALA A 1 85 ? -3.069 9.809 -1.209 1.00 79.31 85 ALA A O 1
ATOM 637 N N . SER A 1 86 ? -2.170 11.773 -1.831 1.00 79.31 86 SER A N 1
ATOM 638 C CA . SER A 1 86 ? -3.000 11.919 -3.017 1.00 79.31 86 SER A CA 1
ATOM 639 C C . SER A 1 86 ? -2.648 10.811 -4.011 1.00 79.31 86 SER A C 1
ATOM 641 O O . SER A 1 86 ? -1.468 10.502 -4.175 1.00 79.31 86 SER A O 1
ATOM 643 N N . PRO A 1 87 ? -3.609 10.250 -4.768 1.00 75.00 87 PRO A N 1
ATOM 644 C CA . PRO A 1 87 ? -3.276 9.366 -5.884 1.00 75.00 87 PRO A CA 1
ATOM 645 C C . PRO A 1 87 ? -2.350 10.048 -6.907 1.00 75.00 87 PRO A C 1
ATOM 647 O O . PRO A 1 87 ? -1.637 9.362 -7.633 1.00 75.00 87 PRO A O 1
ATOM 650 N N . TYR A 1 88 ? -2.328 11.386 -6.941 1.00 80.38 88 TYR A N 1
ATOM 651 C CA . TYR A 1 88 ? -1.424 12.172 -7.780 1.00 80.38 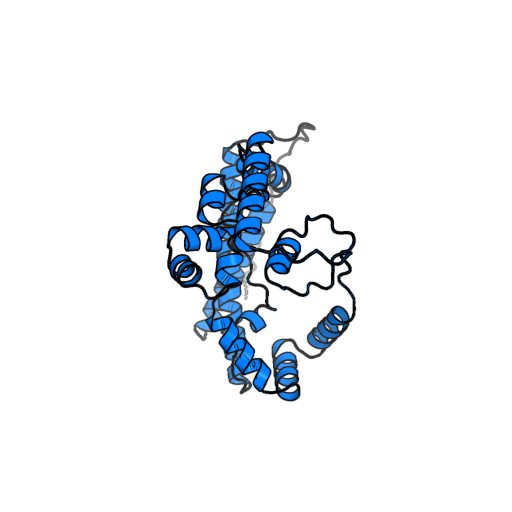88 TYR A CA 1
ATOM 652 C C . TYR A 1 88 ? -0.018 12.354 -7.190 1.00 80.38 88 TYR A C 1
ATOM 654 O O . TYR A 1 88 ? 0.885 12.733 -7.931 1.00 80.38 88 TYR A O 1
ATOM 662 N N . ALA A 1 89 ? 0.196 12.064 -5.899 1.00 80.19 89 ALA A N 1
ATOM 663 C CA . ALA A 1 89 ? 1.541 12.028 -5.316 1.00 80.19 89 ALA A CA 1
ATOM 664 C C . ALA A 1 89 ? 2.410 10.959 -6.000 1.00 80.19 89 ALA A C 1
ATOM 666 O O . ALA A 1 89 ? 3.601 11.184 -6.185 1.00 80.19 89 ALA A O 1
ATOM 667 N N . ARG A 1 90 ? 1.763 9.897 -6.516 1.00 80.75 90 ARG A N 1
ATOM 668 C CA . ARG A 1 90 ? 2.402 8.788 -7.239 1.00 80.75 90 ARG A CA 1
ATOM 669 C C . ARG A 1 90 ? 2.920 9.084 -8.626 1.00 80.75 90 ARG A C 1
ATOM 671 O O . ARG A 1 90 ? 3.590 8.262 -9.248 1.00 80.75 90 ARG A O 1
ATOM 678 N N . ILE A 1 91 ? 2.579 10.250 -9.147 1.00 86.06 91 ILE A N 1
ATOM 679 C CA . ILE A 1 91 ? 3.205 10.739 -10.362 1.00 86.06 91 ILE A CA 1
ATOM 680 C C . ILE A 1 91 ? 4.650 11.089 -9.983 1.00 86.06 91 ILE A C 1
ATOM 682 O O . ILE A 1 91 ? 4.828 11.745 -8.962 1.00 86.06 91 ILE A O 1
ATOM 686 N N . PRO A 1 92 ? 5.697 10.697 -10.724 1.00 90.19 92 PRO A N 1
ATOM 687 C CA . PRO A 1 92 ? 7.043 11.198 -10.447 1.00 90.19 92 PRO A CA 1
ATOM 688 C C . PRO A 1 92 ? 7.116 12.716 -10.686 1.00 90.19 92 PRO A C 1
ATOM 690 O O . PRO A 1 92 ? 6.391 13.268 -11.517 1.00 90.19 92 PRO A O 1
ATOM 693 N N . THR A 1 93 ? 7.957 13.434 -9.940 1.00 93.00 93 THR A N 1
ATOM 694 C CA . THR A 1 93 ? 8.334 14.811 -10.308 1.00 93.00 93 THR A CA 1
ATOM 695 C C . THR A 1 93 ? 9.137 14.790 -11.607 1.00 93.00 93 THR A C 1
ATOM 697 O O . THR A 1 93 ? 9.651 13.744 -11.994 1.00 93.00 93 THR A O 1
ATOM 700 N N . VAL A 1 94 ? 9.307 15.940 -12.265 1.00 95.88 94 VAL A N 1
ATOM 701 C CA . VAL A 1 94 ? 10.210 16.046 -13.427 1.00 95.88 94 VAL A CA 1
ATOM 702 C C . VAL A 1 94 ? 11.616 15.557 -13.062 1.00 95.88 94 VAL A C 1
ATOM 704 O O . VAL A 1 94 ? 12.174 14.718 -13.759 1.00 95.88 94 VAL A O 1
ATOM 707 N N . GLU A 1 95 ? 12.145 15.977 -11.908 1.00 95.56 95 GLU A N 1
ATOM 708 C CA . GLU A 1 95 ? 13.452 15.528 -11.407 1.00 95.56 95 GLU A CA 1
ATOM 709 C C . GLU A 1 95 ? 13.503 14.007 -11.163 1.00 95.56 95 GLU A C 1
ATOM 711 O O . GLU A 1 95 ? 14.474 13.344 -11.533 1.00 95.56 95 GLU A O 1
ATOM 716 N N . GLN A 1 96 ? 12.456 13.427 -10.567 1.00 93.81 96 GLN A N 1
ATOM 717 C CA . GLN A 1 96 ? 12.365 11.979 -10.358 1.00 93.81 96 GLN A CA 1
ATOM 718 C C . GLN A 1 96 ? 12.245 11.229 -11.688 1.00 93.81 96 GLN A C 1
ATOM 720 O O . GLN A 1 96 ? 12.912 10.217 -11.865 1.00 93.81 96 GLN A O 1
ATOM 725 N N . ALA A 1 97 ? 11.452 11.726 -12.638 1.00 95.38 97 ALA A N 1
ATOM 726 C CA . ALA A 1 97 ? 11.289 11.126 -13.956 1.00 95.38 97 ALA A CA 1
ATOM 727 C C . ALA A 1 97 ? 12.599 11.165 -14.760 1.00 95.38 97 ALA A C 1
ATOM 729 O O . ALA A 1 97 ? 12.968 10.167 -15.376 1.00 95.38 97 ALA A O 1
ATOM 730 N N . GLU A 1 98 ? 13.350 12.268 -14.695 1.00 96.56 98 GLU A N 1
ATOM 731 C CA . GLU A 1 98 ? 14.680 12.390 -15.306 1.00 96.56 98 GLU A CA 1
ATOM 732 C C . GLU A 1 98 ? 15.693 11.409 -14.706 1.00 96.56 98 GLU A C 1
ATOM 734 O O . GLU A 1 98 ? 16.586 10.930 -15.411 1.00 96.56 98 GLU A O 1
ATOM 739 N N . ARG A 1 99 ? 15.579 11.112 -13.407 1.00 95.19 99 ARG A N 1
ATOM 740 C CA . ARG A 1 99 ? 16.530 10.253 -12.693 1.00 95.19 99 ARG A CA 1
ATOM 741 C C . ARG A 1 99 ? 16.163 8.770 -12.734 1.00 95.19 99 ARG A C 1
ATOM 743 O O . ARG A 1 99 ? 17.053 7.929 -12.856 1.00 95.19 99 ARG A O 1
ATOM 750 N N . PHE A 1 100 ? 14.880 8.447 -12.622 1.00 94.31 100 PHE A N 1
ATOM 751 C CA . PHE A 1 100 ? 14.388 7.092 -12.372 1.00 94.31 100 PHE A CA 1
ATOM 752 C C . PHE A 1 100 ? 13.443 6.569 -13.459 1.00 94.31 100 PHE A C 1
ATOM 754 O O . PHE A 1 100 ? 13.245 5.355 -13.536 1.00 94.31 100 PHE A O 1
ATOM 761 N N . GLY A 1 101 ? 12.873 7.435 -14.303 1.00 93.81 101 GLY A N 1
ATOM 762 C CA . GLY A 1 101 ? 11.751 7.070 -15.167 1.00 93.81 101 GLY A CA 1
ATOM 763 C C . GLY A 1 101 ? 10.520 6.708 -14.328 1.00 93.81 101 GLY A C 1
ATOM 764 O O . GLY A 1 101 ? 10.205 7.398 -13.360 1.00 93.81 101 GLY A O 1
ATOM 765 N N . PHE A 1 102 ? 9.854 5.599 -14.660 1.00 91.31 102 PHE A N 1
ATOM 766 C CA . PHE A 1 102 ? 8.863 4.969 -13.776 1.00 91.31 102 PHE A CA 1
ATOM 767 C C . PHE A 1 102 ? 9.490 3.902 -12.858 1.00 91.31 102 PHE A C 1
ATOM 769 O O . PHE A 1 102 ? 8.785 3.276 -12.071 1.00 91.31 102 PHE A O 1
ATOM 776 N N . GLY A 1 103 ? 10.804 3.669 -12.955 1.00 91.75 103 GLY A N 1
ATOM 777 C CA . GLY A 1 103 ? 11.537 2.652 -12.199 1.00 91.75 103 GLY A CA 1
ATOM 778 C C . GLY A 1 103 ? 11.378 1.216 -12.715 1.00 91.75 103 GLY A C 1
ATOM 779 O O . GLY A 1 103 ? 12.011 0.306 -12.181 1.00 91.75 103 GLY A O 1
ATOM 780 N N . HIS A 1 104 ? 10.590 0.963 -13.764 1.00 89.88 104 HIS A N 1
ATOM 781 C CA . HIS A 1 104 ? 10.323 -0.406 -14.221 1.00 89.88 104 HIS A CA 1
ATOM 782 C C . HIS A 1 104 ? 11.579 -1.057 -14.823 1.00 89.88 104 HIS A C 1
ATOM 784 O O . HIS A 1 104 ? 11.891 -2.214 -14.524 1.00 89.88 104 HIS A O 1
ATOM 790 N N . TRP A 1 105 ? 12.366 -0.292 -15.586 1.00 93.88 105 TRP A N 1
ATOM 791 C CA . TRP A 1 105 ? 13.657 -0.705 -16.147 1.00 93.88 105 TRP A CA 1
ATOM 792 C C . TRP A 1 105 ? 14.644 -1.275 -15.116 1.00 93.88 105 TRP A C 1
ATOM 794 O O . TRP A 1 105 ? 15.449 -2.154 -15.454 1.00 93.88 105 TRP A O 1
ATOM 804 N N . VAL A 1 106 ? 14.578 -0.804 -13.863 1.00 92.50 106 VAL A N 1
ATOM 805 C CA . VAL A 1 106 ? 15.448 -1.248 -12.765 1.00 92.50 106 VAL A CA 1
ATOM 806 C C . VAL A 1 106 ? 15.197 -2.716 -12.441 1.00 92.50 106 VAL A C 1
ATOM 808 O O . VAL A 1 106 ? 16.134 -3.443 -12.123 1.00 92.50 106 VAL A O 1
ATOM 811 N N . ASN A 1 107 ? 13.959 -3.191 -12.566 1.00 87.94 107 ASN A N 1
ATOM 812 C CA . ASN A 1 107 ? 13.597 -4.587 -12.311 1.00 87.94 107 ASN A CA 1
ATOM 813 C C . ASN A 1 107 ? 13.547 -5.423 -13.594 1.00 87.94 107 ASN A C 1
ATOM 815 O O . ASN A 1 107 ? 13.815 -6.621 -13.559 1.00 87.94 107 ASN A O 1
ATOM 819 N N . ALA A 1 108 ? 13.255 -4.796 -14.733 1.00 88.19 108 ALA A N 1
ATOM 820 C CA . ALA A 1 108 ? 13.100 -5.484 -16.009 1.00 88.19 108 ALA A CA 1
ATOM 821 C C . ALA A 1 108 ? 14.426 -5.796 -16.727 1.00 88.19 108 ALA A C 1
ATOM 823 O O . ALA A 1 108 ? 14.444 -6.564 -17.690 1.00 88.19 108 ALA A O 1
ATOM 824 N N . THR A 1 109 ? 15.544 -5.207 -16.291 1.00 90.25 109 THR A N 1
ATOM 825 C CA . THR A 1 109 ? 16.858 -5.390 -16.924 1.00 90.25 109 THR A CA 1
ATOM 826 C C . THR A 1 109 ? 17.919 -5.841 -15.921 1.00 90.25 109 THR A C 1
ATOM 828 O O . THR A 1 109 ? 17.821 -5.570 -14.728 1.00 90.25 109 THR A O 1
ATOM 831 N N . ASP A 1 110 ? 18.966 -6.518 -16.399 1.00 92.56 110 ASP A N 1
ATOM 832 C CA . ASP A 1 110 ? 20.103 -6.956 -15.568 1.00 92.56 110 ASP A CA 1
ATOM 833 C C . ASP A 1 110 ? 21.404 -6.238 -15.960 1.00 92.56 110 ASP A C 1
ATOM 835 O O . ASP A 1 110 ? 22.468 -6.831 -16.119 1.00 92.56 110 ASP A O 1
ATOM 839 N N . THR A 1 111 ? 21.292 -4.935 -16.223 1.00 94.50 111 THR A N 1
ATOM 840 C CA . THR A 1 111 ? 22.442 -4.086 -16.557 1.00 94.50 111 THR A CA 1
ATOM 841 C C . THR A 1 111 ? 23.166 -3.625 -15.291 1.00 94.50 111 THR A C 1
ATOM 843 O O . THR A 1 111 ? 22.538 -3.470 -14.244 1.00 94.50 111 THR A O 1
ATOM 846 N N . ASP A 1 112 ? 24.462 -3.304 -15.392 1.00 97.19 112 ASP A N 1
ATOM 847 C CA . ASP A 1 112 ? 25.224 -2.712 -14.276 1.00 97.19 112 ASP A CA 1
ATOM 848 C C . ASP A 1 112 ? 24.541 -1.444 -13.723 1.00 97.19 112 ASP A C 1
ATOM 850 O O . ASP A 1 112 ? 24.567 -1.188 -12.522 1.00 97.19 112 ASP A O 1
ATOM 854 N N . ALA A 1 113 ? 23.893 -0.658 -14.593 1.00 95.19 113 ALA A N 1
ATOM 855 C CA . ALA A 1 113 ? 23.145 0.533 -14.199 1.00 95.19 113 ALA A CA 1
ATOM 856 C C . ALA A 1 113 ? 21.890 0.192 -13.382 1.00 95.19 113 ALA A C 1
ATOM 858 O O . ALA A 1 113 ? 21.622 0.854 -12.384 1.00 95.19 113 ALA A O 1
ATOM 859 N N . ALA A 1 114 ? 21.146 -0.848 -13.771 1.00 94.06 114 ALA A N 1
ATOM 860 C CA . ALA A 1 114 ? 19.974 -1.301 -13.025 1.00 94.06 114 ALA A CA 1
ATOM 861 C C . ALA A 1 114 ? 20.380 -1.867 -11.659 1.00 94.06 114 ALA A C 1
ATOM 863 O O . ALA A 1 114 ? 19.759 -1.544 -10.652 1.00 94.06 114 ALA A O 1
ATOM 864 N N . GLN A 1 115 ? 21.467 -2.642 -11.603 1.00 93.62 115 GLN A N 1
ATOM 865 C CA . GLN A 1 115 ? 22.006 -3.155 -10.342 1.00 93.62 115 GLN A CA 1
ATOM 866 C C . GLN A 1 115 ? 22.449 -2.020 -9.411 1.00 93.62 115 GLN A C 1
ATOM 868 O O . GLN A 1 115 ? 22.066 -2.016 -8.247 1.00 93.62 115 GLN A O 1
ATOM 873 N N . ALA A 1 116 ? 23.173 -1.023 -9.930 1.00 94.69 116 ALA A N 1
ATOM 874 C CA . ALA A 1 116 ? 23.548 0.154 -9.150 1.00 94.69 116 ALA A CA 1
ATOM 875 C C . ALA A 1 116 ? 22.323 0.951 -8.668 1.00 94.69 116 ALA A C 1
ATOM 877 O O . ALA A 1 116 ? 22.323 1.435 -7.542 1.00 94.69 116 ALA A O 1
ATOM 878 N N . MET A 1 117 ? 21.270 1.056 -9.488 1.00 94.25 117 MET A N 1
ATOM 879 C CA . MET A 1 117 ? 20.041 1.760 -9.111 1.00 94.25 117 MET A CA 1
ATOM 880 C C . MET A 1 117 ? 19.270 1.039 -7.997 1.00 94.25 117 MET A C 1
ATOM 882 O O . MET A 1 117 ? 18.741 1.697 -7.112 1.00 94.25 117 MET A O 1
ATOM 886 N N . ARG A 1 118 ? 19.265 -0.303 -7.962 1.00 90.88 118 ARG A N 1
ATOM 887 C CA . ARG A 1 118 ? 18.672 -1.074 -6.845 1.00 90.88 118 ARG A CA 1
ATOM 888 C C . ARG A 1 118 ? 19.350 -0.806 -5.498 1.00 90.88 118 ARG A C 1
ATOM 890 O O . ARG A 1 118 ? 18.757 -1.079 -4.460 1.00 90.88 118 ARG A O 1
ATOM 897 N N . GLU A 1 119 ? 20.582 -0.303 -5.511 1.00 92.06 119 GLU A N 1
ATOM 898 C CA . GLU A 1 119 ? 21.342 0.072 -4.315 1.00 92.06 119 GLU A CA 1
ATOM 899 C C . GLU A 1 119 ? 21.296 1.588 -4.027 1.00 92.06 119 GLU A C 1
ATOM 901 O O . GLU A 1 119 ? 21.793 2.030 -2.987 1.00 92.06 119 GLU A O 1
ATOM 906 N N . ASP A 1 120 ? 20.718 2.396 -4.924 1.00 93.38 120 ASP A N 1
ATOM 907 C CA . ASP A 1 120 ? 20.603 3.847 -4.765 1.00 93.38 120 ASP A CA 1
ATOM 908 C C . ASP A 1 120 ? 19.527 4.179 -3.722 1.00 93.38 120 ASP A C 1
ATOM 910 O O . ASP A 1 120 ? 18.366 3.794 -3.845 1.00 93.38 120 ASP A O 1
ATOM 914 N N . LEU A 1 121 ? 19.922 4.896 -2.667 1.00 92.62 121 LEU A N 1
ATOM 915 C CA . LEU A 1 121 ? 19.034 5.195 -1.542 1.00 92.62 121 LEU A CA 1
ATOM 916 C C . LEU A 1 121 ? 17.863 6.105 -1.926 1.00 92.62 121 LEU A C 1
ATOM 918 O O . LEU A 1 121 ? 16.788 5.953 -1.354 1.00 92.62 121 LEU A O 1
ATOM 922 N N . ASP A 1 122 ? 18.053 7.018 -2.879 1.00 91.69 122 ASP A N 1
ATOM 923 C CA . ASP A 1 122 ? 16.984 7.923 -3.303 1.00 91.69 122 ASP A CA 1
ATOM 924 C C . ASP A 1 122 ? 15.984 7.178 -4.202 1.00 91.69 122 ASP A C 1
ATOM 926 O O . ASP A 1 122 ? 14.783 7.434 -4.141 1.00 91.69 122 ASP A O 1
ATOM 930 N N . TYR A 1 123 ? 16.458 6.218 -5.006 1.00 90.44 123 TYR A N 1
ATOM 931 C CA . TYR A 1 123 ? 15.577 5.309 -5.736 1.00 90.44 123 TYR A CA 1
ATOM 932 C C . TYR A 1 123 ? 14.801 4.387 -4.797 1.00 90.44 123 TYR A C 1
ATOM 934 O O . TYR A 1 123 ? 13.618 4.162 -5.022 1.00 90.44 123 TYR A O 1
ATOM 942 N N . LEU A 1 124 ? 15.432 3.849 -3.751 1.00 86.19 124 LEU A N 1
ATOM 943 C CA . LEU A 1 124 ? 14.745 2.999 -2.775 1.00 86.19 124 LEU A CA 1
ATOM 944 C C . LEU A 1 124 ? 13.664 3.763 -2.002 1.00 86.19 124 LEU A C 1
ATOM 946 O O . LEU A 1 124 ? 12.604 3.198 -1.747 1.00 86.19 124 LEU A O 1
ATOM 950 N N . ASP A 1 125 ? 13.906 5.034 -1.673 1.00 85.00 125 ASP A N 1
ATOM 951 C CA . ASP A 1 125 ? 12.898 5.924 -1.086 1.00 85.00 125 ASP A CA 1
ATOM 952 C C . ASP A 1 125 ? 11.722 6.138 -2.056 1.00 85.00 125 ASP A C 1
ATOM 954 O O . ASP A 1 125 ? 10.570 5.884 -1.707 1.00 85.00 125 ASP A O 1
ATOM 958 N N . PHE A 1 126 ? 12.018 6.473 -3.318 1.00 85.25 126 PHE A N 1
ATOM 959 C CA . PHE A 1 126 ? 11.018 6.608 -4.382 1.00 85.25 126 PHE A CA 1
ATOM 960 C C . PHE A 1 126 ? 10.209 5.318 -4.611 1.00 85.25 126 PHE A C 1
ATOM 962 O O . PHE A 1 126 ? 8.982 5.334 -4.595 1.00 85.25 126 PHE A O 1
ATOM 969 N N . ALA A 1 127 ? 10.875 4.180 -4.802 1.00 82.50 127 ALA A N 1
ATOM 970 C CA . ALA A 1 127 ? 10.231 2.900 -5.078 1.00 82.50 127 ALA A CA 1
ATOM 971 C C . ALA A 1 127 ? 9.438 2.382 -3.871 1.00 82.50 127 ALA A C 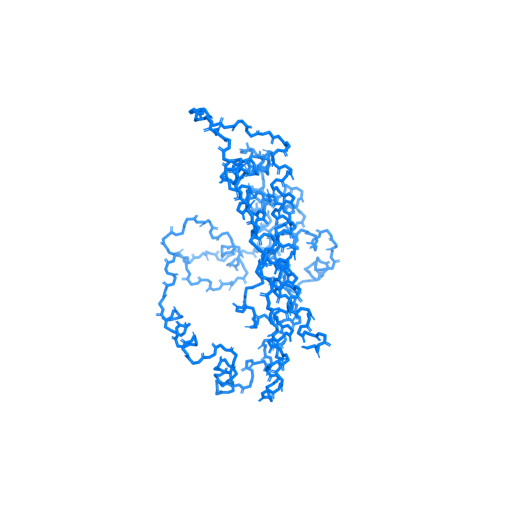1
ATOM 973 O O . ALA A 1 127 ? 8.368 1.800 -4.047 1.00 82.50 127 ALA A O 1
ATOM 974 N N . GLY A 1 128 ? 9.940 2.608 -2.653 1.00 77.44 128 GLY A N 1
ATOM 975 C CA . GLY A 1 128 ? 9.252 2.249 -1.418 1.00 77.44 128 GLY A CA 1
ATOM 976 C C . GLY A 1 128 ? 7.951 3.025 -1.234 1.00 77.44 128 GLY A C 1
ATOM 977 O O . GLY A 1 128 ? 6.933 2.418 -0.904 1.00 77.44 128 GLY A O 1
ATOM 978 N N . ALA A 1 129 ? 7.971 4.333 -1.507 1.00 72.69 129 ALA A N 1
ATOM 979 C CA . ALA A 1 129 ? 6.784 5.177 -1.440 1.00 72.69 129 ALA A CA 1
ATOM 980 C C . ALA A 1 129 ? 5.776 4.868 -2.563 1.00 72.69 129 ALA A C 1
ATOM 982 O O . ALA A 1 129 ? 4.573 4.810 -2.309 1.00 72.69 129 ALA A O 1
ATOM 983 N N . GLU A 1 130 ? 6.255 4.632 -3.792 1.00 67.62 130 GLU A N 1
ATOM 984 C CA . GLU A 1 130 ? 5.396 4.699 -4.983 1.00 67.62 130 GLU A CA 1
ATOM 985 C C . GLU A 1 130 ? 5.082 3.368 -5.662 1.00 67.62 130 GLU A C 1
ATOM 987 O O . GLU A 1 130 ? 3.986 3.186 -6.200 1.00 67.62 130 GLU A O 1
ATOM 992 N N . LEU A 1 131 ? 6.019 2.421 -5.648 1.00 63.22 131 LEU A N 1
ATOM 993 C CA . LEU A 1 131 ? 5.881 1.153 -6.374 1.00 63.22 131 LEU A CA 1
ATOM 994 C C . LEU A 1 131 ? 5.427 0.003 -5.471 1.00 63.22 131 LEU A C 1
ATOM 996 O O . LEU A 1 131 ? 5.036 -1.052 -5.971 1.00 63.22 131 LEU A O 1
ATOM 1000 N N . GLY A 1 132 ? 5.436 0.225 -4.154 1.00 62.31 132 GLY A N 1
ATOM 1001 C CA . GLY A 1 132 ? 5.260 -0.817 -3.156 1.00 62.31 132 GLY A CA 1
ATOM 1002 C C . GLY A 1 132 ? 6.516 -1.682 -3.067 1.00 62.31 132 GLY A C 1
ATOM 1003 O O . GLY A 1 132 ? 6.996 -2.241 -4.054 1.00 62.31 132 GLY A O 1
ATOM 1004 N N . TRP A 1 133 ? 7.077 -1.802 -1.868 1.00 50.00 133 TRP A N 1
ATOM 1005 C CA . TRP A 1 133 ? 8.198 -2.707 -1.641 1.00 50.00 133 TRP A CA 1
ATOM 1006 C C . TRP A 1 133 ? 7.699 -4.155 -1.538 1.00 50.00 133 TRP A C 1
ATOM 1008 O O . TRP A 1 133 ? 6.783 -4.445 -0.771 1.00 50.00 133 TRP A O 1
ATOM 1018 N N . ASN A 1 134 ? 8.308 -5.053 -2.313 1.00 59.28 134 ASN A N 1
ATOM 1019 C CA . ASN A 1 134 ? 8.130 -6.499 -2.206 1.00 59.28 134 ASN A CA 1
ATOM 1020 C C . ASN A 1 134 ? 9.451 -7.094 -1.697 1.00 59.28 134 ASN A C 1
ATOM 1022 O O . ASN A 1 134 ? 10.494 -6.886 -2.328 1.00 59.28 134 ASN A O 1
ATOM 1026 N N . ASP A 1 135 ? 9.429 -7.756 -0.539 1.00 62.25 135 ASP A N 1
ATOM 1027 C CA . ASP A 1 135 ? 10.628 -8.333 0.071 1.00 62.25 135 ASP A CA 1
ATOM 1028 C C . ASP A 1 135 ? 11.027 -9.609 -0.698 1.00 62.25 135 ASP A C 1
ATOM 1030 O O . ASP A 1 135 ? 10.248 -10.562 -0.752 1.00 62.25 135 ASP A O 1
ATOM 1034 N N . PRO A 1 136 ? 12.238 -9.685 -1.286 1.00 62.06 136 PRO A N 1
ATOM 1035 C CA . PRO A 1 136 ? 12.683 -10.876 -2.008 1.00 62.06 136 PRO A CA 1
ATOM 1036 C C . PRO A 1 136 ? 12.605 -12.179 -1.198 1.00 62.06 136 PRO A C 1
ATOM 1038 O O . PRO A 1 136 ? 12.433 -13.243 -1.794 1.00 62.06 136 PRO A O 1
ATOM 1041 N N . ALA A 1 137 ? 12.708 -12.116 0.135 1.00 65.69 137 ALA A N 1
ATOM 1042 C CA . ALA A 1 137 ? 12.557 -13.290 0.992 1.00 65.69 137 ALA A CA 1
ATOM 1043 C C . ALA A 1 137 ? 11.145 -13.900 0.908 1.00 65.69 137 ALA A C 1
ATOM 1045 O O . ALA A 1 137 ? 11.005 -15.121 0.957 1.00 65.69 137 ALA A O 1
ATOM 1046 N N . GLU A 1 138 ? 10.111 -13.079 0.698 1.00 67.81 138 GLU A N 1
ATOM 1047 C CA . GLU A 1 138 ? 8.729 -13.546 0.524 1.00 67.81 138 GLU A CA 1
ATOM 1048 C C . GLU A 1 138 ? 8.590 -14.404 -0.740 1.00 67.81 138 GLU A C 1
ATOM 1050 O O . GLU A 1 138 ? 7.833 -15.376 -0.770 1.00 67.81 138 GLU A O 1
ATOM 1055 N N . HIS A 1 139 ? 9.367 -14.101 -1.786 1.00 72.56 139 HIS A N 1
ATOM 1056 C CA . HIS A 1 139 ? 9.368 -14.899 -3.007 1.00 72.56 139 HIS A CA 1
ATOM 1057 C C . HIS A 1 139 ? 9.976 -16.289 -2.793 1.00 72.56 139 HIS A C 1
ATOM 1059 O O . HIS A 1 139 ? 9.420 -17.274 -3.280 1.00 72.56 139 HIS A O 1
ATOM 1065 N N . GLU A 1 140 ? 11.095 -16.387 -2.068 1.00 77.44 140 GLU A N 1
ATOM 1066 C CA . GLU A 1 140 ? 11.731 -17.674 -1.757 1.00 77.44 140 GLU A CA 1
ATOM 1067 C C . GLU A 1 140 ? 10.794 -18.560 -0.922 1.00 77.44 140 GLU A C 1
ATOM 1069 O O . GLU A 1 140 ? 10.540 -19.707 -1.294 1.00 77.44 140 GLU A O 1
ATOM 1074 N N . GLU A 1 141 ? 10.201 -18.001 0.137 1.00 78.19 141 GLU A N 1
ATOM 1075 C CA . GLU A 1 141 ? 9.217 -18.672 0.997 1.00 78.19 141 GLU A CA 1
ATOM 1076 C C . GLU A 1 141 ? 7.991 -19.172 0.205 1.00 78.19 141 GLU A C 1
ATOM 1078 O O . GLU A 1 141 ? 7.540 -20.315 0.368 1.00 78.19 141 GLU A O 1
ATOM 1083 N N . TYR A 1 142 ? 7.471 -18.350 -0.711 1.00 76.00 142 TYR A N 1
ATOM 1084 C CA . TYR A 1 142 ? 6.369 -18.736 -1.590 1.00 76.00 142 TYR A CA 1
ATOM 1085 C C . TYR A 1 142 ? 6.760 -19.862 -2.560 1.00 76.00 142 TYR A C 1
ATOM 1087 O O . TYR A 1 142 ? 5.983 -20.801 -2.761 1.00 76.00 142 TYR A O 1
ATOM 1095 N N . VAL A 1 143 ? 7.958 -19.813 -3.155 1.00 82.75 143 VAL A N 1
ATOM 1096 C CA . VAL A 1 143 ? 8.460 -20.871 -4.050 1.00 82.75 143 VAL A CA 1
ATOM 1097 C C . VAL A 1 143 ? 8.609 -22.195 -3.299 1.00 82.75 143 VAL A C 1
ATOM 1099 O O . VAL A 1 143 ? 8.143 -23.224 -3.793 1.00 82.75 143 VAL A O 1
ATOM 1102 N N . GLU A 1 144 ? 9.160 -22.176 -2.083 1.00 86.12 144 GLU A N 1
ATOM 1103 C CA . GLU A 1 144 ? 9.248 -23.369 -1.234 1.00 86.12 144 GLU A CA 1
ATOM 1104 C C . GLU A 1 144 ? 7.863 -23.974 -0.962 1.00 86.12 144 GLU A C 1
ATOM 1106 O O . GLU A 1 144 ? 7.672 -25.182 -1.128 1.00 86.12 144 GLU A O 1
ATOM 1111 N N . TRP A 1 145 ? 6.862 -23.150 -0.627 1.00 83.38 145 TRP A N 1
ATOM 1112 C CA . TRP A 1 145 ? 5.478 -23.610 -0.461 1.00 83.38 145 TRP A CA 1
ATOM 1113 C C . TRP A 1 145 ? 4.902 -24.214 -1.751 1.00 83.38 145 TRP A C 1
ATOM 1115 O O . TRP A 1 145 ? 4.208 -25.243 -1.716 1.00 83.38 145 TRP A O 1
ATOM 1125 N N . LYS A 1 146 ? 5.203 -23.605 -2.907 1.00 83.56 146 LYS A N 1
ATOM 1126 C CA . LYS A 1 146 ? 4.763 -24.084 -4.225 1.00 83.56 146 LYS A CA 1
ATOM 1127 C C . LYS A 1 146 ? 5.329 -25.464 -4.575 1.00 83.56 146 LYS A C 1
ATOM 1129 O O . LYS A 1 146 ? 4.597 -26.275 -5.152 1.00 83.56 146 LYS A O 1
ATOM 1134 N N . ASP A 1 147 ? 6.556 -25.756 -4.162 1.00 91.31 147 ASP A N 1
ATOM 1135 C CA . ASP A 1 147 ? 7.254 -27.014 -4.453 1.00 91.31 147 ASP A CA 1
ATOM 1136 C C . ASP A 1 147 ? 6.768 -28.217 -3.621 1.00 91.31 147 ASP A C 1
ATOM 1138 O O . ASP A 1 147 ? 7.028 -29.369 -3.979 1.00 91.31 147 ASP A O 1
ATOM 1142 N N . LEU A 1 148 ? 5.995 -27.991 -2.552 1.00 89.88 148 LEU A N 1
ATOM 1143 C CA . LEU A 1 148 ? 5.432 -29.064 -1.711 1.00 89.88 148 LEU A CA 1
ATOM 1144 C C . LEU A 1 148 ? 4.256 -29.815 -2.356 1.00 89.88 148 LEU A C 1
ATOM 1146 O O . LEU A 1 148 ? 3.824 -30.849 -1.843 1.00 89.88 148 LEU A O 1
ATOM 1150 N N . GLY A 1 149 ? 3.761 -29.327 -3.495 1.00 91.38 149 GLY A N 1
ATOM 1151 C CA . GLY A 1 149 ? 2.705 -29.960 -4.279 1.00 91.38 149 GLY A CA 1
ATOM 1152 C C . GLY A 1 149 ? 1.281 -29.604 -3.837 1.00 91.38 149 GLY A C 1
ATOM 1153 O O . GLY A 1 149 ? 1.020 -29.188 -2.710 1.00 91.38 149 GLY A O 1
ATOM 1154 N N . GLU A 1 150 ? 0.332 -29.785 -4.759 1.00 91.25 150 GLU A N 1
ATOM 1155 C CA . GLU A 1 150 ? -1.064 -29.339 -4.610 1.00 91.25 150 GLU A CA 1
ATOM 1156 C C . GLU A 1 150 ? -1.810 -30.016 -3.451 1.00 91.25 150 GLU A C 1
ATOM 1158 O O . GLU A 1 150 ? -2.651 -29.389 -2.810 1.00 91.25 150 GLU A O 1
ATOM 1163 N N . GLU A 1 151 ? -1.505 -31.286 -3.163 1.00 94.44 151 GLU A N 1
ATOM 1164 C CA . GLU A 1 151 ? -2.135 -32.030 -2.065 1.00 94.44 151 GLU A CA 1
ATOM 1165 C C . GLU A 1 151 ? -1.781 -31.408 -0.709 1.00 94.44 151 GLU A C 1
ATOM 1167 O O . GLU A 1 151 ? -2.681 -31.051 0.051 1.00 94.44 151 GLU A O 1
ATOM 1172 N N . TYR A 1 152 ? -0.488 -31.177 -0.452 1.00 93.69 152 TYR A N 1
ATOM 1173 C CA . TYR A 1 152 ? -0.029 -30.511 0.768 1.00 93.69 152 TYR A CA 1
ATOM 1174 C C . TYR A 1 152 ? -0.583 -29.087 0.872 1.00 93.69 152 TYR A C 1
ATOM 1176 O O . TYR A 1 152 ? -1.082 -28.694 1.924 1.00 93.69 152 TYR A O 1
ATOM 1184 N N . GLN A 1 153 ? -0.549 -28.321 -0.224 1.00 88.25 153 GLN A N 1
ATOM 1185 C CA . GLN A 1 153 ? -1.094 -26.959 -0.266 1.00 88.25 153 GLN A CA 1
ATOM 1186 C C . GLN A 1 153 ? -2.578 -26.938 0.100 1.00 88.25 153 GLN A C 1
ATOM 1188 O O . GLN A 1 153 ? -3.012 -26.093 0.881 1.00 88.25 153 GLN A O 1
ATOM 1193 N N . ARG A 1 154 ? -3.360 -27.892 -0.419 1.00 90.06 154 ARG A N 1
ATOM 1194 C CA . ARG A 1 154 ? -4.781 -28.011 -0.096 1.00 90.06 154 ARG A CA 1
ATOM 1195 C C . ARG A 1 154 ? -4.998 -28.373 1.369 1.00 90.06 154 ARG A C 1
ATOM 1197 O O . ARG A 1 154 ? -5.843 -27.755 2.009 1.00 90.06 154 ARG A O 1
ATOM 1204 N N . GLU A 1 155 ? -4.269 -29.351 1.906 1.00 94.56 155 GLU A N 1
ATOM 1205 C CA . GLU A 1 155 ? -4.364 -29.720 3.325 1.00 94.56 155 GLU A CA 1
ATOM 1206 C C . GLU A 1 155 ? -4.023 -28.540 4.238 1.00 94.56 155 GLU A C 1
ATOM 1208 O O . GLU A 1 155 ? -4.763 -28.257 5.181 1.00 94.56 155 GLU A O 1
ATOM 1213 N N . TRP A 1 156 ? -2.957 -27.809 3.906 1.00 91.56 156 TRP A N 1
ATOM 1214 C CA . TRP A 1 156 ? -2.538 -26.604 4.612 1.00 91.56 156 TRP A CA 1
ATOM 1215 C C . TRP A 1 156 ? -3.630 -25.526 4.581 1.00 91.56 156 TRP A C 1
ATOM 1217 O O . TRP A 1 156 ? -4.009 -24.999 5.626 1.00 91.56 156 TRP A O 1
ATOM 1227 N N . LEU A 1 157 ? -4.202 -25.240 3.405 1.00 86.50 157 LEU A N 1
ATOM 1228 C CA . LEU A 1 157 ? -5.268 -24.245 3.250 1.00 86.50 157 LEU A CA 1
ATOM 1229 C C . LEU A 1 157 ? -6.554 -24.653 3.978 1.00 86.50 157 LEU A C 1
ATOM 1231 O O . LEU A 1 157 ? -7.215 -23.799 4.563 1.00 86.50 157 LEU A O 1
ATOM 1235 N N . ILE A 1 158 ? -6.908 -25.943 3.985 1.00 91.12 158 ILE A N 1
ATOM 1236 C CA . ILE A 1 158 ? -8.048 -26.457 4.760 1.00 91.12 158 ILE A CA 1
ATOM 1237 C C . ILE A 1 158 ? -7.799 -26.275 6.257 1.00 91.12 158 ILE A C 1
ATOM 1239 O O . ILE A 1 158 ? -8.718 -25.875 6.970 1.00 91.12 158 ILE A O 1
ATOM 1243 N N . ALA A 1 159 ? -6.588 -2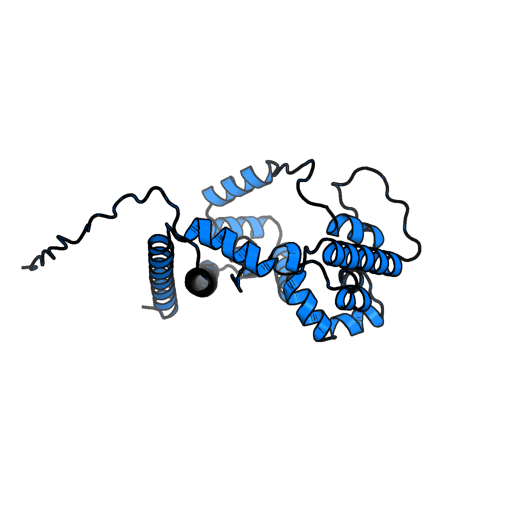6.570 6.736 1.00 90.94 159 ALA A N 1
ATOM 1244 C CA . ALA A 1 159 ? -6.233 -26.407 8.141 1.00 90.94 159 ALA A CA 1
ATOM 1245 C C . ALA A 1 159 ? -6.277 -24.934 8.573 1.00 90.94 159 ALA A C 1
ATOM 1247 O O . ALA A 1 159 ? -6.810 -24.632 9.638 1.00 90.94 159 ALA A O 1
ATOM 1248 N N . PHE A 1 160 ? -5.775 -24.030 7.729 1.00 86.62 160 PHE A N 1
ATOM 1249 C CA . PHE A 1 160 ? -5.723 -22.604 8.028 1.00 86.62 160 PHE A CA 1
ATOM 1250 C C . PHE A 1 160 ? -7.086 -21.903 7.892 1.00 86.62 160 PHE A C 1
ATOM 1252 O O . PHE A 1 160 ? -7.539 -21.224 8.811 1.00 86.62 160 PHE A O 1
ATOM 1259 N N . LEU A 1 161 ? -7.765 -22.061 6.752 1.00 83.69 161 LEU A N 1
ATOM 1260 C CA . LEU A 1 161 ? -8.992 -21.319 6.433 1.00 83.69 161 LEU A CA 1
ATOM 1261 C C . LEU A 1 161 ? -10.266 -22.024 6.909 1.00 83.69 161 LEU A C 1
ATOM 1263 O O . LEU A 1 161 ? -11.306 -21.382 7.066 1.00 83.69 161 LEU A O 1
ATOM 1267 N N . GLY A 1 162 ? -10.206 -23.343 7.084 1.00 90.81 162 GLY A N 1
ATOM 1268 C CA . GLY A 1 162 ? -11.378 -24.202 7.185 1.00 90.81 162 GLY A CA 1
ATOM 1269 C C . GLY A 1 162 ? -11.974 -24.557 5.811 1.00 90.81 162 GLY A C 1
ATOM 1270 O O . GLY A 1 162 ? -11.815 -23.822 4.828 1.00 90.81 162 GLY A O 1
ATOM 1271 N N . PRO A 1 163 ? -12.697 -25.688 5.712 1.00 92.19 163 PRO A N 1
ATOM 1272 C CA . PRO A 1 163 ? -13.213 -26.192 4.442 1.00 92.19 163 PRO A CA 1
ATOM 1273 C C . PRO A 1 163 ? -14.281 -25.284 3.813 1.00 92.19 163 PRO A C 1
ATOM 1275 O O . PRO A 1 163 ? -14.323 -25.183 2.588 1.00 92.19 163 PRO A O 1
ATOM 1278 N N . GLU A 1 164 ? -15.130 -24.605 4.601 1.00 90.81 164 GLU A N 1
ATOM 1279 C CA . GLU A 1 164 ? -16.153 -23.714 4.032 1.00 90.81 164 GLU A CA 1
ATOM 1280 C C . GLU A 1 164 ? -15.545 -22.453 3.405 1.00 90.81 164 GLU A C 1
ATOM 1282 O O . GLU A 1 164 ? -15.951 -22.057 2.311 1.00 90.81 164 GLU A O 1
ATOM 1287 N N . ARG A 1 165 ? -14.558 -21.831 4.068 1.00 82.19 165 ARG A N 1
ATOM 1288 C CA . ARG A 1 165 ? -13.890 -20.629 3.549 1.00 82.19 165 ARG A CA 1
ATOM 1289 C C . ARG A 1 165 ? -13.044 -20.947 2.324 1.00 82.19 165 ARG A C 1
ATOM 1291 O O . ARG A 1 165 ? -13.086 -20.173 1.372 1.00 82.19 165 ARG A O 1
ATOM 1298 N N . LEU A 1 166 ? -12.332 -22.077 2.323 1.00 83.75 166 LEU A N 1
ATOM 1299 C CA . LEU A 1 166 ? -11.591 -22.514 1.142 1.00 83.75 166 LEU A CA 1
ATOM 1300 C C . LEU A 1 166 ? -12.539 -22.739 -0.043 1.00 83.75 166 LEU A C 1
ATOM 1302 O O . LEU A 1 166 ? -12.295 -22.202 -1.115 1.00 83.75 166 LEU A O 1
ATOM 1306 N N . ALA A 1 167 ? -13.662 -23.438 0.154 1.00 86.75 167 ALA A N 1
ATOM 1307 C CA . ALA A 1 167 ? -14.647 -23.644 -0.911 1.00 86.75 167 ALA A CA 1
ATOM 1308 C C . ALA A 1 167 ? -15.247 -22.323 -1.430 1.00 86.75 167 ALA A C 1
ATOM 1310 O O . ALA A 1 167 ? -15.482 -22.177 -2.629 1.00 86.75 167 ALA A O 1
ATOM 1311 N N . TYR A 1 168 ? -15.483 -21.350 -0.541 1.00 80.56 168 TYR A N 1
ATOM 1312 C CA . TYR A 1 168 ? -15.912 -20.006 -0.930 1.00 80.56 168 TYR A CA 1
ATOM 1313 C C . TYR A 1 168 ? -14.846 -19.280 -1.765 1.00 80.56 168 TYR A C 1
ATOM 1315 O O . TYR A 1 168 ? -15.179 -18.723 -2.808 1.00 80.56 168 TYR A O 1
ATOM 1323 N N . GLN A 1 169 ? -13.574 -19.319 -1.352 1.00 75.50 169 GLN A N 1
ATOM 1324 C CA . GLN A 1 169 ? -12.472 -18.734 -2.122 1.00 75.50 169 GLN A CA 1
ATOM 1325 C C . GLN A 1 169 ? -12.300 -19.420 -3.479 1.00 75.50 169 GLN A C 1
ATOM 1327 O O . GLN A 1 169 ? -12.209 -18.728 -4.479 1.00 75.50 169 GLN A O 1
ATOM 1332 N N . GLU A 1 170 ? -12.350 -20.751 -3.548 1.00 79.81 170 GLU A N 1
ATOM 1333 C CA . GLU A 1 170 ? -12.295 -21.502 -4.811 1.00 79.81 170 GLU A CA 1
ATOM 1334 C C . GLU A 1 170 ? -13.448 -21.115 -5.750 1.00 79.81 170 GLU A C 1
ATOM 1336 O O . GLU A 1 170 ? -13.244 -20.945 -6.950 1.00 79.81 170 GLU A O 1
ATOM 1341 N N . ALA A 1 171 ? -14.655 -20.910 -5.212 1.00 78.88 171 ALA A N 1
ATOM 1342 C CA . ALA A 1 171 ? -15.800 -20.449 -5.993 1.00 78.88 171 ALA A CA 1
ATOM 1343 C C . ALA A 1 171 ? -15.629 -19.009 -6.513 1.00 78.88 171 ALA A C 1
ATOM 1345 O O . ALA A 1 171 ? -16.046 -18.726 -7.636 1.00 78.88 171 ALA A O 1
ATOM 1346 N N . LEU A 1 172 ? -15.006 -18.118 -5.730 1.00 69.50 172 LEU A N 1
ATOM 1347 C CA . LEU A 1 172 ? -14.674 -16.753 -6.156 1.00 69.50 172 LEU A CA 1
ATOM 1348 C C . LEU A 1 172 ? -13.527 -16.722 -7.173 1.00 69.50 172 LEU A C 1
ATOM 1350 O O . LEU A 1 172 ? -13.604 -15.990 -8.153 1.00 69.50 172 LEU A O 1
ATOM 1354 N N . SER A 1 173 ? -12.493 -17.544 -6.992 1.00 59.44 173 SER A N 1
ATOM 1355 C CA . SER A 1 173 ? -11.344 -17.641 -7.902 1.00 59.44 173 SER A CA 1
ATOM 1356 C C . SER A 1 173 ? -11.704 -18.229 -9.275 1.00 59.44 173 SER A C 1
ATOM 1358 O O . SER A 1 173 ? -10.910 -18.145 -10.207 1.00 59.44 173 SER A O 1
ATOM 1360 N N . HIS A 1 174 ? -12.908 -18.792 -9.426 1.00 43.62 174 HIS A N 1
ATOM 1361 C CA . HIS A 1 174 ? -13.488 -19.216 -10.706 1.00 43.62 174 HIS A CA 1
ATOM 1362 C C . HIS A 1 174 ? -14.522 -18.229 -11.285 1.00 43.62 174 HIS A C 1
ATOM 1364 O O . HIS A 1 174 ? -15.115 -18.510 -12.327 1.00 43.62 174 HIS A O 1
ATOM 1370 N N . GLY A 1 175 ? -14.735 -17.079 -10.642 1.00 35.84 175 GLY A N 1
ATOM 1371 C CA . GLY A 1 175 ? -15.695 -16.056 -11.046 1.00 35.84 175 GLY A CA 1
ATOM 1372 C C . GLY A 1 175 ? -15.044 -14.681 -11.081 1.00 35.84 175 GLY A C 1
ATOM 1373 O O . GLY A 1 175 ? -15.083 -13.962 -10.093 1.00 35.84 175 GLY A O 1
ATOM 1374 N N . GLN A 1 176 ? -14.444 -14.374 -12.232 1.00 35.09 176 GLN A N 1
ATOM 1375 C CA . GLN A 1 176 ? -14.125 -13.046 -12.764 1.00 35.09 176 GLN A CA 1
ATOM 1376 C C . GLN A 1 176 ? -14.432 -11.869 -11.826 1.00 35.09 176 GLN A C 1
ATOM 1378 O O . GLN A 1 176 ? -15.570 -11.408 -11.716 1.00 35.09 176 GLN A O 1
ATOM 1383 N N . TRP A 1 177 ? -13.376 -11.294 -11.261 1.00 32.44 177 TRP A N 1
ATOM 1384 C CA . TRP A 1 177 ? -13.325 -9.843 -11.162 1.00 32.44 177 TRP A CA 1
ATOM 1385 C C . TRP A 1 177 ? -13.152 -9.316 -12.594 1.00 32.44 177 TRP A C 1
ATOM 1387 O O . TRP A 1 177 ? -12.037 -9.021 -13.008 1.00 32.44 177 TRP A O 1
ATOM 1397 N N . ASP A 1 178 ? -14.232 -9.279 -13.382 1.00 31.44 178 ASP A N 1
ATOM 1398 C CA . ASP A 1 178 ? -14.232 -8.505 -14.626 1.00 31.44 178 ASP A CA 1
ATOM 1399 C C . ASP A 1 178 ? -14.244 -7.031 -14.216 1.00 31.44 178 ASP A C 1
ATOM 1401 O O . ASP A 1 178 ? -15.281 -6.445 -13.895 1.00 31.44 178 ASP A O 1
ATOM 1405 N N . PHE A 1 179 ? -13.047 -6.456 -14.182 1.00 36.38 179 PHE A N 1
ATOM 1406 C CA . PHE A 1 179 ? -12.859 -5.053 -14.495 1.00 36.38 179 PHE A CA 1
ATOM 1407 C C . PHE A 1 179 ? -12.257 -4.962 -15.902 1.00 36.38 179 PHE A C 1
ATOM 1409 O O . PHE A 1 179 ? -11.045 -5.010 -16.074 1.00 36.38 179 PHE A O 1
ATOM 1416 N N . ASP A 1 180 ? -13.125 -4.786 -16.892 1.00 38.28 180 ASP A N 1
ATOM 1417 C CA . ASP A 1 180 ? -12.874 -4.196 -18.211 1.00 38.28 180 ASP A CA 1
ATOM 1418 C C . ASP A 1 180 ? -14.039 -3.203 -18.494 1.00 38.28 180 ASP A C 1
ATOM 1420 O O . ASP A 1 180 ? -15.068 -3.245 -17.820 1.00 38.28 180 ASP A O 1
ATOM 1424 N N . ASP A 1 181 ? -14.001 -2.167 -19.337 1.00 39.78 181 ASP A N 1
ATOM 1425 C CA . ASP A 1 181 ? -12.964 -1.457 -20.093 1.00 39.78 181 ASP A CA 1
ATOM 1426 C C . ASP A 1 181 ? -12.388 -0.274 -19.258 1.00 39.78 181 ASP A C 1
ATOM 1428 O O . ASP A 1 181 ? -12.553 0.904 -19.579 1.00 39.78 181 ASP A O 1
ATOM 1432 N N . LEU A 1 182 ? -11.761 -0.633 -18.130 1.00 41.84 182 LEU A N 1
ATOM 1433 C CA . LEU A 1 182 ? -10.684 0.041 -17.376 1.00 41.84 182 LEU A CA 1
ATOM 1434 C C . LEU A 1 182 ? -10.831 1.542 -17.046 1.00 41.84 182 LEU A C 1
ATOM 1436 O O . LEU A 1 182 ? -10.227 2.415 -17.665 1.00 41.84 182 LEU A O 1
ATOM 1440 N N . GLY A 1 183 ? -11.505 1.843 -15.932 1.00 44.25 183 GLY A N 1
ATOM 1441 C CA . GLY A 1 183 ? -11.498 3.161 -15.274 1.00 44.25 183 GLY A CA 1
ATOM 1442 C C . GLY A 1 183 ? -10.150 3.608 -14.670 1.00 44.25 183 GLY A C 1
ATOM 1443 O O . GLY A 1 183 ? -10.147 4.438 -13.765 1.00 44.25 183 GLY A O 1
ATOM 1444 N N . PHE A 1 184 ? -9.023 3.062 -15.135 1.00 46.56 184 PHE A N 1
ATOM 1445 C CA . PHE A 1 184 ? -7.650 3.446 -14.798 1.00 46.56 184 PHE A CA 1
ATOM 1446 C C . PHE A 1 184 ? -6.759 3.286 -16.041 1.00 46.56 184 PHE A C 1
ATOM 1448 O O . PHE A 1 184 ? -7.006 2.420 -16.877 1.00 46.56 184 PHE A O 1
ATOM 1455 N N . LEU A 1 185 ? -5.733 4.134 -16.189 1.00 51.22 185 LEU A N 1
ATOM 1456 C CA . LEU A 1 185 ? -4.763 4.003 -17.280 1.00 51.22 185 LEU A CA 1
ATOM 1457 C C . LEU A 1 185 ? -3.819 2.825 -16.967 1.00 51.22 185 LEU A C 1
ATOM 1459 O O . LEU A 1 185 ? -3.166 2.869 -15.924 1.00 51.22 185 LEU A O 1
ATOM 1463 N N . PRO A 1 186 ? -3.703 1.806 -17.840 1.00 65.06 186 PRO A N 1
ATOM 1464 C CA . PRO A 1 186 ? -2.825 0.650 -17.648 1.00 65.06 186 PRO A CA 1
ATOM 1465 C C . PRO A 1 186 ? -1.370 1.020 -17.983 1.00 65.06 186 PRO A C 1
ATOM 1467 O O . PRO A 1 186 ? -0.744 0.486 -18.905 1.00 65.06 186 PRO A O 1
ATOM 1470 N N . THR A 1 187 ? -0.850 2.044 -17.302 1.00 70.56 187 THR A N 1
ATOM 1471 C CA . THR A 1 187 ? 0.500 2.572 -17.526 1.00 70.56 187 THR A CA 1
ATOM 1472 C C . THR A 1 187 ? 1.544 1.517 -17.191 1.00 70.56 187 THR A C 1
ATOM 1474 O O . THR A 1 187 ? 2.471 1.324 -17.970 1.00 70.56 187 THR A O 1
ATOM 1477 N N . HIS A 1 188 ? 1.347 0.761 -16.108 1.00 75.25 188 HIS A N 1
ATOM 1478 C CA . HIS A 1 188 ? 2.228 -0.342 -15.733 1.00 75.25 188 HIS A CA 1
ATOM 1479 C C . HIS A 1 188 ? 2.266 -1.443 -16.806 1.00 75.25 188 HIS A C 1
ATOM 1481 O O . HIS A 1 188 ? 3.348 -1.862 -17.216 1.00 75.25 188 HIS A O 1
ATOM 1487 N N . GLU A 1 189 ? 1.116 -1.889 -17.321 1.00 76.00 189 GLU A N 1
ATOM 1488 C CA . GLU A 1 189 ? 1.069 -2.907 -18.376 1.00 76.00 189 GLU A CA 1
ATOM 1489 C C . GLU A 1 189 ? 1.671 -2.395 -19.691 1.00 76.00 189 GLU A C 1
ATOM 1491 O O . GLU A 1 189 ? 2.333 -3.150 -20.406 1.00 76.00 189 GLU A O 1
ATOM 1496 N N . THR A 1 190 ? 1.478 -1.109 -20.001 1.00 80.31 190 THR A N 1
ATOM 1497 C CA . THR A 1 190 ? 2.068 -0.464 -21.183 1.00 80.31 190 THR A CA 1
ATOM 1498 C C . THR A 1 190 ? 3.592 -0.402 -21.075 1.00 80.31 190 THR A C 1
ATOM 1500 O O . THR A 1 190 ? 4.280 -0.817 -22.007 1.00 80.31 190 THR A O 1
ATOM 1503 N N . VAL A 1 191 ? 4.130 0.043 -19.935 1.00 83.19 191 VAL A N 1
ATOM 1504 C CA . VAL A 1 191 ? 5.580 0.101 -19.691 1.00 83.19 191 VAL A CA 1
ATOM 1505 C C . VAL A 1 191 ? 6.180 -1.305 -19.670 1.00 83.19 191 VAL A C 1
ATOM 1507 O O . VAL A 1 191 ? 7.204 -1.544 -20.305 1.00 83.19 191 VAL A O 1
ATOM 1510 N N . SER A 1 192 ? 5.516 -2.281 -19.045 1.00 83.62 192 SER A N 1
ATOM 1511 C CA . SER A 1 192 ? 5.991 -3.671 -19.011 1.00 83.62 192 SER A CA 1
ATOM 1512 C C . SER A 1 192 ? 6.140 -4.289 -20.408 1.00 83.62 192 SER A C 1
ATOM 1514 O O . SER A 1 192 ? 7.058 -5.078 -20.652 1.00 83.62 192 SER A O 1
ATOM 1516 N N . ARG A 1 193 ? 5.304 -3.885 -21.375 1.00 83.06 193 ARG A N 1
ATOM 1517 C CA . ARG A 1 193 ? 5.429 -4.329 -22.773 1.00 83.06 193 ARG A CA 1
ATOM 1518 C C . ARG A 1 193 ? 6.701 -3.837 -23.455 1.00 83.06 193 ARG A C 1
ATOM 1520 O O . ARG A 1 193 ? 7.208 -4.558 -24.313 1.00 83.06 193 ARG A O 1
ATOM 1527 N N . PHE A 1 194 ? 7.262 -2.689 -23.062 1.00 84.06 194 PHE A N 1
ATOM 1528 C CA . PHE A 1 194 ? 8.568 -2.250 -23.575 1.00 84.06 194 PHE A CA 1
ATOM 1529 C C . PHE A 1 194 ? 9.644 -3.311 -23.314 1.00 84.06 194 PHE A C 1
ATOM 1531 O O . PHE A 1 194 ? 10.508 -3.554 -24.153 1.00 84.06 194 PHE A O 1
ATOM 1538 N N . TYR A 1 195 ? 9.521 -4.028 -22.199 1.00 86.94 195 TYR A N 1
ATOM 1539 C CA . TYR A 1 195 ? 10.461 -5.054 -21.758 1.00 86.94 195 TYR A CA 1
ATOM 1540 C C . TYR A 1 195 ? 10.031 -6.485 -22.108 1.00 86.94 195 TYR A C 1
ATOM 1542 O O . TYR A 1 195 ? 10.601 -7.447 -21.597 1.00 86.94 195 TYR A O 1
ATOM 1550 N N . GLY A 1 196 ? 9.043 -6.651 -22.994 1.00 83.88 196 GLY A N 1
ATOM 1551 C CA . GLY A 1 196 ? 8.576 -7.966 -23.439 1.00 83.88 196 GLY A CA 1
ATOM 1552 C C . GLY A 1 196 ? 7.566 -8.645 -22.507 1.00 83.88 196 GLY A C 1
ATOM 1553 O O . GLY A 1 196 ? 7.354 -9.852 -22.628 1.00 83.88 196 GLY A O 1
ATOM 1554 N N . GLY A 1 197 ? 6.926 -7.902 -21.597 1.00 80.25 197 GLY A N 1
ATOM 1555 C CA . GLY A 1 197 ? 5.823 -8.410 -20.779 1.00 80.25 197 GLY A CA 1
ATOM 1556 C C . GLY A 1 197 ? 4.611 -8.831 -21.624 1.00 80.25 197 GLY A C 1
ATOM 1557 O O . GLY A 1 197 ? 4.183 -8.114 -22.528 1.00 80.25 197 GLY A O 1
ATOM 1558 N N . THR A 1 198 ? 4.023 -9.994 -21.331 1.00 64.25 198 THR A N 1
ATOM 1559 C CA . THR A 1 198 ? 2.922 -10.594 -22.112 1.00 64.25 198 THR A CA 1
ATOM 1560 C C . THR A 1 198 ? 1.540 -10.324 -21.505 1.00 64.25 198 THR A C 1
ATOM 1562 O O . THR A 1 198 ? 0.749 -11.249 -21.336 1.00 64.25 198 THR A O 1
ATOM 1565 N N . GLY A 1 199 ? 1.243 -9.075 -21.130 1.00 62.66 199 GLY A N 1
ATOM 1566 C CA . GLY A 1 199 ? -0.039 -8.722 -20.503 1.00 62.66 199 GLY A CA 1
ATOM 1567 C C . GLY A 1 199 ? -1.247 -9.076 -21.387 1.00 62.66 199 GLY A C 1
ATOM 1568 O O . GLY A 1 199 ? -1.365 -8.555 -22.501 1.00 62.66 199 GLY A O 1
ATOM 1569 N N . GLU A 1 200 ? -2.135 -9.940 -20.876 1.00 57.50 200 GLU A N 1
ATOM 1570 C CA . GLU A 1 200 ? -3.298 -10.509 -21.587 1.00 57.50 200 GLU A CA 1
ATOM 1571 C C . GLU A 1 200 ? -4.426 -9.490 -21.865 1.00 57.50 200 GLU A C 1
ATOM 1573 O O . GLU A 1 200 ? -5.297 -9.759 -22.688 1.00 57.50 200 GLU A O 1
ATOM 1578 N N . ALA A 1 201 ? -4.403 -8.312 -21.225 1.00 59.28 201 ALA A N 1
ATOM 1579 C CA . ALA A 1 201 ? -5.563 -7.418 -21.119 1.00 59.28 201 ALA A CA 1
ATOM 1580 C C . ALA A 1 201 ? -5.572 -6.168 -22.029 1.00 59.28 201 ALA A C 1
ATOM 1582 O O . ALA A 1 201 ? -6.498 -5.369 -21.923 1.00 59.28 201 ALA A O 1
ATOM 1583 N N . LEU A 1 202 ? -4.590 -5.954 -22.919 1.00 57.09 202 LEU A N 1
ATOM 1584 C CA . LEU A 1 202 ? -4.581 -4.758 -23.788 1.00 57.09 202 LEU A CA 1
ATOM 1585 C C . LEU A 1 202 ? -4.774 -5.088 -25.276 1.00 57.09 202 LEU A C 1
ATOM 1587 O O . LEU A 1 202 ? -4.096 -5.993 -25.781 1.00 57.09 202 LEU A O 1
ATOM 1591 N N . PRO A 1 203 ? -5.636 -4.334 -25.989 1.00 54.78 203 PRO A N 1
ATOM 1592 C CA . PRO A 1 203 ? -5.879 -4.520 -27.414 1.00 54.78 203 PRO A CA 1
ATOM 1593 C C . PRO A 1 203 ? -4.661 -4.116 -28.264 1.00 54.78 203 PRO A C 1
ATOM 1595 O O . PRO A 1 203 ? -3.960 -3.158 -27.954 1.00 54.78 203 PRO A O 1
ATOM 1598 N N . GLU A 1 204 ? -4.473 -4.855 -29.360 1.00 64.81 204 GLU A N 1
ATOM 1599 C CA . GLU A 1 204 ? -3.441 -4.710 -30.404 1.00 64.81 204 GLU A CA 1
ATOM 1600 C C . GLU A 1 204 ? -1.964 -4.922 -29.993 1.00 64.81 204 GLU A C 1
ATOM 1602 O O . GLU A 1 204 ? -1.535 -4.727 -28.853 1.00 64.81 204 GLU A O 1
ATOM 1607 N N . GLU A 1 205 ? -1.193 -5.415 -30.968 1.00 68.69 205 GLU A N 1
ATOM 1608 C CA . GLU A 1 205 ? 0.242 -5.702 -30.882 1.00 68.69 205 GLU A CA 1
ATOM 1609 C C . GLU A 1 205 ? 0.995 -4.360 -30.870 1.00 68.69 205 GLU A C 1
ATOM 1611 O O . GLU A 1 205 ? 0.965 -3.623 -31.855 1.00 68.69 205 GLU A O 1
ATOM 1616 N N . ILE A 1 206 ? 1.628 -3.998 -29.749 1.00 71.31 206 ILE A N 1
ATOM 1617 C CA . ILE A 1 206 ? 2.487 -2.806 -29.694 1.00 71.31 206 ILE A CA 1
ATOM 1618 C C . ILE A 1 206 ? 3.772 -3.136 -30.454 1.00 71.31 206 ILE A C 1
ATOM 1620 O O . ILE A 1 206 ? 4.400 -4.162 -30.180 1.00 71.31 206 ILE A O 1
ATOM 1624 N N . GLU A 1 207 ? 4.165 -2.287 -31.408 1.00 81.44 207 GLU A N 1
ATOM 1625 C CA . GLU A 1 207 ? 5.441 -2.463 -32.102 1.00 81.44 207 GLU A CA 1
ATOM 1626 C C . GLU A 1 207 ? 6.595 -2.443 -31.084 1.00 81.44 207 GLU A C 1
ATOM 1628 O O . GLU A 1 207 ? 6.631 -1.565 -30.216 1.00 81.44 207 GLU A O 1
ATOM 1633 N N . PRO A 1 208 ? 7.541 -3.397 -31.157 1.00 83.00 208 PRO A N 1
ATOM 1634 C CA . PRO A 1 208 ? 8.656 -3.446 -30.226 1.00 83.00 208 PRO A CA 1
ATOM 1635 C C . PRO A 1 208 ? 9.473 -2.156 -30.307 1.00 83.00 208 PRO A C 1
ATOM 1637 O O . PRO A 1 208 ? 9.859 -1.707 -31.388 1.00 83.00 208 PRO A O 1
ATOM 1640 N N . VAL A 1 209 ? 9.751 -1.578 -29.144 1.00 89.56 209 VAL A N 1
ATOM 1641 C CA . VAL A 1 209 ? 10.557 -0.367 -29.019 1.00 89.56 209 VAL A CA 1
ATOM 1642 C C . VAL A 1 209 ? 12.039 -0.743 -29.086 1.00 89.56 209 VAL A C 1
ATOM 1644 O O . VAL A 1 209 ? 12.469 -1.684 -28.423 1.00 89.56 209 VAL A O 1
ATOM 1647 N N . GLU A 1 210 ? 12.826 -0.024 -29.893 1.00 94.44 210 GLU A N 1
ATOM 1648 C CA . GLU A 1 210 ? 14.262 -0.306 -30.073 1.00 94.44 210 GLU A CA 1
ATOM 1649 C C . GLU A 1 210 ? 15.065 -0.113 -28.775 1.00 94.44 210 GLU A C 1
ATOM 1651 O O . GLU A 1 210 ? 15.942 -0.919 -28.469 1.00 94.44 210 GLU A O 1
ATOM 1656 N N . ASP A 1 211 ? 14.735 0.927 -28.004 1.00 95.06 211 ASP A N 1
ATOM 1657 C CA . ASP A 1 211 ? 15.307 1.214 -26.688 1.00 95.06 211 ASP A CA 1
ATOM 1658 C C . ASP A 1 211 ? 14.172 1.395 -25.661 1.00 95.06 211 ASP A C 1
ATOM 1660 O O . ASP A 1 211 ? 13.603 2.487 -25.545 1.00 95.06 211 ASP A O 1
ATOM 1664 N N . PRO A 1 212 ? 13.790 0.322 -24.947 1.00 92.81 212 PRO A N 1
ATOM 1665 C CA . PRO A 1 212 ? 12.672 0.367 -24.013 1.00 92.81 212 PRO A CA 1
ATOM 1666 C C . PRO A 1 212 ? 12.929 1.289 -22.818 1.00 92.81 212 PRO A C 1
ATOM 1668 O O . PRO A 1 212 ? 12.003 1.949 -22.355 1.00 92.81 212 PRO A O 1
ATOM 1671 N N . THR A 1 213 ? 14.184 1.406 -22.373 1.00 94.44 213 THR A N 1
ATOM 1672 C CA . THR A 1 213 ? 14.562 2.304 -21.275 1.00 94.44 213 THR A CA 1
ATOM 1673 C C . THR A 1 213 ? 14.457 3.757 -21.692 1.00 94.44 213 THR A C 1
ATOM 1675 O O . THR A 1 213 ? 13.842 4.543 -20.978 1.00 94.44 213 THR A O 1
ATOM 1678 N N . ALA A 1 214 ? 14.962 4.129 -22.868 1.00 95.88 214 ALA A N 1
ATOM 1679 C CA . ALA A 1 214 ? 14.786 5.496 -23.352 1.00 95.88 214 ALA A CA 1
ATOM 1680 C C . ALA A 1 214 ? 13.300 5.874 -23.509 1.00 95.88 214 ALA A C 1
ATOM 1682 O O . ALA A 1 214 ? 12.920 7.002 -23.196 1.00 95.88 214 ALA A O 1
ATOM 1683 N N . ALA A 1 215 ? 12.454 4.940 -23.956 1.00 93.06 215 ALA A N 1
ATOM 1684 C CA . ALA A 1 215 ? 11.019 5.183 -24.090 1.00 93.06 215 ALA A CA 1
ATOM 1685 C C . ALA A 1 215 ? 10.288 5.297 -22.746 1.00 93.06 215 ALA A C 1
ATOM 1687 O O . ALA A 1 215 ? 9.412 6.152 -22.620 1.00 93.06 215 ALA A O 1
ATOM 1688 N N . GLU A 1 216 ? 10.654 4.494 -21.741 1.00 93.00 216 GLU A N 1
ATOM 1689 C CA . GLU A 1 216 ? 10.115 4.633 -20.383 1.00 93.00 216 GLU A CA 1
ATOM 1690 C C . GLU A 1 216 ? 10.426 6.019 -19.804 1.00 93.00 216 GLU A C 1
ATOM 1692 O O . GLU A 1 216 ? 9.518 6.696 -19.329 1.00 93.00 216 GLU A O 1
ATOM 1697 N N . PHE A 1 217 ? 11.681 6.473 -19.888 1.00 96.06 217 PHE A N 1
ATOM 1698 C CA . PHE A 1 217 ? 12.081 7.789 -19.376 1.00 96.06 217 PHE A CA 1
ATOM 1699 C C . PHE A 1 217 ? 11.374 8.936 -20.101 1.00 96.06 217 PHE A C 1
ATOM 1701 O O . PHE A 1 217 ? 10.899 9.864 -19.451 1.00 96.06 217 PHE A O 1
ATOM 1708 N N . ALA A 1 218 ? 11.266 8.868 -21.431 1.00 94.94 218 ALA A N 1
ATOM 1709 C CA . ALA A 1 218 ? 10.542 9.877 -22.201 1.00 94.94 218 ALA A CA 1
ATOM 1710 C C . ALA A 1 218 ? 9.065 9.950 -21.782 1.00 94.94 218 ALA A C 1
ATOM 1712 O O . ALA A 1 218 ? 8.546 11.035 -21.544 1.00 94.94 218 ALA A O 1
ATOM 1713 N N . MET A 1 219 ? 8.410 8.796 -21.617 1.00 90.44 219 MET A N 1
ATOM 1714 C CA . MET A 1 219 ? 7.023 8.741 -21.160 1.00 90.44 219 MET A CA 1
ATOM 1715 C C . MET A 1 219 ? 6.860 9.270 -19.730 1.00 90.44 219 MET A C 1
ATOM 1717 O O . MET A 1 219 ? 5.906 9.995 -19.459 1.00 90.44 219 MET A O 1
ATOM 1721 N N . ALA A 1 220 ? 7.771 8.915 -18.820 1.00 92.25 220 ALA A N 1
ATOM 1722 C CA . ALA A 1 220 ? 7.746 9.398 -17.443 1.00 92.25 220 ALA A CA 1
ATOM 1723 C C . ALA A 1 220 ? 7.899 10.921 -17.379 1.00 92.25 220 ALA A C 1
ATOM 1725 O O . ALA A 1 220 ? 7.171 11.573 -16.631 1.00 92.25 220 ALA A O 1
ATOM 1726 N N . LEU A 1 221 ? 8.797 11.484 -18.192 1.00 96.44 221 LEU A N 1
ATOM 1727 C CA . LEU A 1 221 ? 9.015 12.923 -18.279 1.00 96.44 221 LEU A CA 1
ATOM 1728 C C . LEU A 1 221 ? 7.780 13.646 -18.827 1.00 96.44 221 LEU A C 1
ATOM 1730 O O . LEU A 1 221 ? 7.284 14.559 -18.173 1.00 96.44 221 LEU A O 1
ATOM 1734 N N . ASP A 1 222 ? 7.230 13.182 -19.954 1.00 93.00 222 ASP A N 1
ATOM 1735 C CA . ASP A 1 222 ? 6.008 13.746 -20.541 1.00 93.00 222 ASP A CA 1
ATOM 1736 C C . ASP A 1 222 ? 4.844 13.731 -19.529 1.00 93.00 222 ASP A C 1
ATOM 1738 O O . ASP A 1 222 ? 4.059 14.679 -19.439 1.00 93.00 222 ASP A O 1
ATOM 1742 N N . PHE A 1 223 ? 4.726 12.655 -18.743 1.00 89.50 223 PHE A N 1
ATOM 1743 C CA . PHE A 1 223 ? 3.682 12.516 -17.730 1.00 89.50 223 PHE A CA 1
ATOM 1744 C C . PHE A 1 223 ? 3.907 13.450 -16.532 1.00 89.50 223 PHE A C 1
ATOM 1746 O O . PHE A 1 223 ? 2.955 14.075 -16.060 1.00 89.50 223 PHE A O 1
ATOM 1753 N N . ALA A 1 224 ? 5.152 13.579 -16.065 1.00 92.31 224 ALA A N 1
ATOM 1754 C CA . ALA A 1 224 ? 5.526 14.473 -14.974 1.00 92.31 224 ALA A CA 1
ATOM 1755 C C . ALA A 1 224 ? 5.302 15.949 -15.339 1.00 92.31 224 ALA A C 1
ATOM 1757 O O . ALA A 1 224 ? 4.665 16.673 -14.573 1.00 92.31 224 ALA A O 1
ATOM 1758 N N . GLU A 1 225 ? 5.747 16.371 -16.527 1.00 94.62 225 GLU A N 1
ATOM 1759 C CA . GLU A 1 225 ? 5.536 17.728 -17.046 1.00 94.62 225 GLU A CA 1
ATOM 1760 C C . GLU A 1 225 ? 4.041 18.023 -17.219 1.00 94.62 225 GLU A C 1
ATOM 1762 O O . GLU A 1 225 ? 3.549 19.058 -16.774 1.00 94.62 225 GLU A O 1
ATOM 1767 N N . CYS A 1 226 ? 3.279 17.084 -17.794 1.00 92.62 226 CYS A N 1
ATOM 1768 C CA . CYS A 1 226 ? 1.836 17.248 -17.955 1.00 92.62 226 CYS A CA 1
ATOM 1769 C C . CYS A 1 226 ? 1.111 17.377 -16.606 1.00 92.62 226 CYS A C 1
ATOM 1771 O O . CYS A 1 226 ? 0.192 18.189 -16.478 1.00 92.62 226 CYS A O 1
ATOM 1773 N N . ALA A 1 227 ? 1.513 16.599 -15.599 1.00 88.88 227 ALA A N 1
ATOM 1774 C CA . ALA A 1 227 ? 0.930 16.666 -14.264 1.00 88.88 227 ALA A CA 1
ATOM 1775 C C . ALA A 1 227 ? 1.263 17.977 -13.541 1.00 88.88 227 ALA A C 1
ATOM 1777 O O . ALA A 1 227 ? 0.398 18.523 -12.852 1.00 88.88 227 ALA A O 1
ATOM 1778 N N . GLU A 1 228 ? 2.483 18.491 -13.708 1.00 92.31 228 GLU A N 1
ATOM 1779 C CA . GLU A 1 228 ? 2.889 19.804 -13.202 1.00 92.31 228 GLU A CA 1
ATOM 1780 C C . GLU A 1 228 ? 2.090 20.927 -13.881 1.00 92.31 228 GLU A C 1
ATOM 1782 O O . GLU A 1 228 ? 1.424 21.704 -13.197 1.00 92.31 228 GLU A O 1
ATOM 1787 N N . ASP A 1 229 ? 2.040 20.949 -15.216 1.00 92.81 229 ASP A N 1
ATOM 1788 C CA . ASP A 1 229 ? 1.296 21.946 -15.999 1.00 92.81 229 ASP A CA 1
ATOM 1789 C C . ASP A 1 229 ? -0.212 21.938 -15.697 1.00 92.81 229 ASP A C 1
ATOM 1791 O O . ASP A 1 229 ? -0.876 22.980 -15.710 1.00 92.81 229 ASP A O 1
ATOM 1795 N N . ALA A 1 230 ? -0.772 20.758 -15.424 1.00 88.94 230 ALA A N 1
ATOM 1796 C CA . ALA A 1 230 ? -2.171 20.592 -15.050 1.00 88.94 230 ALA A CA 1
ATOM 1797 C C . ALA A 1 230 ? -2.455 20.943 -13.577 1.00 88.94 230 ALA A C 1
ATOM 1799 O O . ALA A 1 230 ? -3.621 20.945 -13.174 1.00 88.94 230 ALA A O 1
ATOM 1800 N N . GLY A 1 231 ? -1.425 21.226 -12.771 1.00 88.62 231 GLY A N 1
ATOM 1801 C CA . GLY A 1 231 ? -1.554 21.475 -11.335 1.00 88.62 231 GLY A CA 1
ATOM 1802 C C . GLY A 1 231 ? -2.014 20.246 -10.549 1.00 88.62 231 GLY A C 1
ATOM 1803 O O . GLY A 1 231 ? -2.574 20.385 -9.467 1.00 88.62 231 GLY A O 1
ATOM 1804 N N . LEU A 1 232 ? -1.813 19.037 -11.087 1.00 85.25 232 LEU A N 1
ATOM 1805 C CA . LEU A 1 232 ? -2.191 17.787 -10.418 1.00 85.25 232 LEU A CA 1
ATOM 1806 C C . LEU A 1 232 ? -1.276 17.457 -9.238 1.00 85.25 232 LEU A C 1
ATOM 1808 O O . LEU A 1 232 ? -1.633 16.618 -8.419 1.00 85.25 232 LEU A O 1
ATOM 1812 N N . ARG A 1 233 ? -0.111 18.104 -9.142 1.00 83.50 233 ARG A N 1
ATOM 1813 C CA . ARG A 1 233 ? 0.802 17.964 -8.002 1.00 83.50 233 ARG A CA 1
ATOM 1814 C C . ARG A 1 233 ? 0.537 18.987 -6.904 1.00 83.50 233 ARG A C 1
ATOM 1816 O O . ARG A 1 233 ? 0.531 18.648 -5.723 1.00 83.50 233 ARG A O 1
ATOM 1823 N N . ASP A 1 234 ? 0.309 20.236 -7.292 1.00 85.31 234 ASP A N 1
ATOM 1824 C CA . ASP A 1 234 ? 0.240 21.348 -6.351 1.00 85.31 234 ASP A CA 1
ATOM 1825 C C . ASP A 1 234 ? -1.050 21.303 -5.527 1.00 85.31 234 ASP A C 1
ATOM 1827 O O . ASP A 1 234 ? -2.159 21.431 -6.044 1.00 85.31 234 ASP A O 1
ATOM 1831 N N . GLY A 1 235 ? -0.909 21.121 -4.212 1.00 82.75 235 GLY A N 1
ATOM 1832 C CA . GLY A 1 235 ? -2.040 21.093 -3.279 1.00 82.75 235 GLY A CA 1
ATOM 1833 C C . GLY A 1 235 ? -2.949 19.869 -3.422 1.00 82.75 235 GLY A C 1
ATOM 1834 O O . GLY A 1 235 ? -4.014 19.828 -2.805 1.00 82.75 235 GLY A O 1
ATOM 1835 N N . ALA A 1 236 ? -2.551 18.867 -4.209 1.00 83.75 236 ALA A N 1
ATOM 1836 C CA . ALA A 1 236 ? -3.356 17.674 -4.432 1.00 83.75 236 ALA A CA 1
ATOM 1837 C C . ALA A 1 236 ? -3.557 16.866 -3.148 1.00 83.75 236 ALA A C 1
ATOM 1839 O O . ALA A 1 236 ? -4.670 16.423 -2.889 1.00 83.75 236 ALA A O 1
ATOM 1840 N N . GLU A 1 237 ? -2.519 16.729 -2.320 1.00 84.12 237 GLU A N 1
ATOM 1841 C CA . GLU A 1 237 ? -2.614 16.094 -0.997 1.00 84.12 237 GLU A CA 1
ATOM 1842 C C . GLU A 1 237 ? -3.540 16.868 -0.058 1.00 84.12 237 GLU A C 1
ATOM 1844 O O . GLU A 1 237 ? -4.409 16.275 0.573 1.00 84.12 237 GLU A O 1
ATOM 1849 N N . GLU A 1 238 ? -3.429 18.200 -0.021 1.00 85.31 238 GLU A N 1
ATOM 1850 C CA . GLU A 1 238 ? -4.297 19.028 0.820 1.00 85.31 238 GLU A CA 1
ATOM 1851 C C . GLU A 1 238 ? -5.770 18.895 0.399 1.00 85.31 238 GLU A C 1
ATOM 1853 O O . GLU A 1 238 ? -6.640 18.650 1.237 1.00 85.31 238 GLU A O 1
ATOM 1858 N N . MET A 1 239 ? -6.065 19.018 -0.900 1.00 85.44 239 MET A N 1
ATOM 1859 C CA . MET A 1 239 ? -7.424 18.846 -1.422 1.00 85.44 239 MET A CA 1
ATOM 1860 C C . MET A 1 239 ? -7.956 17.435 -1.171 1.00 85.44 239 MET A C 1
ATOM 1862 O O . MET A 1 239 ? -9.119 17.274 -0.797 1.00 85.44 239 MET A O 1
ATOM 1866 N N . TRP A 1 240 ? -7.115 16.418 -1.359 1.00 84.88 240 TRP A N 1
ATOM 1867 C CA . TRP A 1 240 ? -7.478 15.026 -1.127 1.00 84.88 240 TRP A CA 1
ATOM 1868 C C . TRP A 1 240 ? -7.795 14.771 0.348 1.00 84.88 240 TRP A C 1
ATOM 1870 O O . TRP A 1 240 ? -8.853 14.226 0.664 1.00 84.88 240 TRP A O 1
ATOM 1880 N N . GLY A 1 241 ? -6.944 15.252 1.256 1.00 87.62 241 GLY A N 1
ATOM 1881 C CA . GLY A 1 241 ? -7.169 15.164 2.694 1.00 87.62 241 GLY A CA 1
ATOM 1882 C C . GLY A 1 241 ? -8.450 15.867 3.130 1.00 87.62 241 GLY A C 1
ATOM 1883 O O . GLY A 1 241 ? -9.250 15.280 3.858 1.00 87.62 241 GLY A O 1
ATOM 1884 N N . ARG A 1 242 ? -8.718 17.076 2.618 1.00 87.44 242 ARG A N 1
ATOM 1885 C CA . ARG A 1 242 ? -9.983 17.786 2.878 1.00 87.44 242 ARG A CA 1
ATOM 1886 C C . ARG A 1 242 ? -11.197 16.991 2.405 1.00 87.44 242 ARG A C 1
ATOM 1888 O O . ARG A 1 242 ? -12.131 16.820 3.180 1.00 87.44 242 ARG A O 1
ATOM 1895 N N . MET A 1 243 ? -11.167 16.450 1.186 1.00 87.69 243 MET A N 1
ATOM 1896 C CA . MET A 1 243 ? -12.262 15.638 0.645 1.00 87.69 243 MET A CA 1
ATOM 1897 C C . MET A 1 243 ? -12.550 14.402 1.515 1.00 87.69 243 MET A C 1
ATOM 1899 O O . MET A 1 243 ? -13.712 14.071 1.749 1.00 87.69 243 MET A O 1
ATOM 1903 N N . TYR A 1 244 ? -11.516 13.713 2.010 1.00 84.69 244 TYR A N 1
ATOM 1904 C CA . TYR A 1 244 ? -11.697 12.582 2.928 1.00 84.69 244 TYR A CA 1
ATOM 1905 C C . TYR A 1 244 ? -12.270 13.021 4.275 1.00 84.69 244 TYR A C 1
ATOM 1907 O O . TYR A 1 244 ? -13.183 12.389 4.805 1.00 84.69 244 TYR A O 1
ATOM 1915 N N . VAL A 1 245 ? -11.750 14.114 4.824 1.00 89.88 245 VAL A N 1
ATOM 1916 C CA . VAL A 1 245 ? -12.184 14.670 6.109 1.00 89.88 245 VAL A CA 1
ATOM 1917 C C . VAL A 1 245 ? -13.641 15.105 6.058 1.00 89.88 245 VAL A C 1
ATOM 1919 O O . VAL A 1 245 ? -14.387 14.775 6.973 1.00 89.88 245 VAL A O 1
ATOM 1922 N N . GLU A 1 246 ? -14.085 15.741 4.974 1.00 88.75 246 GLU A N 1
ATOM 1923 C CA . GLU A 1 246 ? -15.496 16.085 4.756 1.00 88.75 246 GLU A CA 1
ATOM 1924 C C . GLU A 1 246 ? -16.422 14.861 4.862 1.00 88.75 246 GLU A C 1
ATOM 1926 O O . GLU A 1 246 ? -17.533 14.970 5.375 1.00 88.75 246 GLU A O 1
ATOM 1931 N N . GLN A 1 247 ? -15.969 13.677 4.435 1.00 86.25 247 GLN A N 1
ATOM 1932 C CA . GLN A 1 247 ? -16.754 12.439 4.522 1.00 86.25 247 GLN A CA 1
ATOM 1933 C C . GLN A 1 247 ? -16.719 11.784 5.909 1.00 86.25 247 GLN A C 1
ATOM 1935 O O . GLN A 1 247 ? -17.601 10.989 6.244 1.00 86.25 247 GLN A O 1
ATOM 1940 N N . LEU A 1 248 ? -15.685 12.071 6.701 1.00 88.81 248 LEU A N 1
ATOM 1941 C CA . LEU A 1 248 ? -15.416 11.397 7.971 1.00 88.81 248 LEU A CA 1
ATOM 1942 C C . LEU A 1 248 ? -15.750 12.243 9.195 1.00 88.81 248 LEU A C 1
ATOM 1944 O O . LEU A 1 248 ? -15.945 11.673 10.266 1.00 88.81 248 LEU A O 1
ATOM 1948 N N . ILE A 1 249 ? -15.838 13.566 9.066 1.00 89.75 249 ILE A N 1
ATOM 1949 C CA . ILE A 1 249 ? -15.998 14.474 10.208 1.00 89.75 249 ILE A CA 1
ATOM 1950 C C . ILE A 1 249 ? -17.277 14.191 11.004 1.00 89.75 249 ILE A C 1
ATOM 1952 O O . ILE A 1 249 ? -17.240 14.116 12.231 1.00 89.75 249 ILE A O 1
ATOM 1956 N N . ASP A 1 250 ? -18.379 13.872 10.324 1.00 89.50 250 ASP A N 1
ATOM 1957 C CA . ASP A 1 250 ? -19.641 13.487 10.970 1.00 89.50 250 ASP A CA 1
ATOM 1958 C C . ASP A 1 250 ? -19.585 12.095 11.632 1.00 89.50 250 ASP A C 1
ATOM 1960 O O . ASP A 1 250 ? -20.479 11.718 12.393 1.00 89.50 250 ASP A O 1
ATOM 1964 N N . ARG A 1 251 ? -18.526 11.325 11.358 1.00 89.75 251 ARG A N 1
ATOM 1965 C CA . ARG A 1 251 ? -18.285 9.961 11.849 1.00 89.75 251 ARG A CA 1
ATOM 1966 C C . ARG A 1 251 ? -17.068 9.877 12.770 1.00 89.75 251 ARG A C 1
ATOM 1968 O O . ARG A 1 251 ? -16.644 8.775 13.105 1.00 89.75 251 ARG A O 1
ATOM 1975 N N . GLU A 1 252 ? -16.527 11.006 13.231 1.00 89.00 252 GLU A N 1
ATOM 1976 C CA . GLU A 1 252 ? -15.326 11.046 14.081 1.00 89.00 252 GLU A CA 1
ATOM 1977 C C . GLU A 1 252 ? -15.462 10.139 15.319 1.00 89.00 252 GLU A C 1
ATOM 1979 O O . GLU A 1 252 ? -14.554 9.381 15.656 1.00 89.00 252 GLU A O 1
ATOM 1984 N N . ALA A 1 253 ? -16.636 10.136 15.959 1.00 90.12 253 ALA A N 1
ATOM 1985 C CA . ALA A 1 253 ? -16.906 9.262 17.099 1.00 90.12 253 ALA A CA 1
ATOM 1986 C C . ALA A 1 253 ? -16.873 7.765 16.733 1.00 90.12 253 ALA A C 1
ATOM 1988 O O . ALA A 1 253 ? -16.437 6.954 17.545 1.00 90.12 253 ALA A O 1
ATOM 1989 N N . GLU A 1 254 ? -17.318 7.392 15.530 1.00 90.88 254 GLU A N 1
ATOM 1990 C CA . GLU A 1 254 ? -17.246 6.008 15.044 1.00 90.88 254 GLU A CA 1
ATOM 1991 C C . GLU A 1 254 ? -15.797 5.597 14.772 1.00 90.88 254 GLU A C 1
ATOM 1993 O O . GLU A 1 254 ? -15.409 4.493 15.145 1.00 90.88 254 GLU A O 1
ATOM 1998 N N . VAL A 1 255 ? -14.986 6.494 14.194 1.00 86.00 255 VAL A N 1
ATOM 1999 C CA . VAL A 1 255 ? -13.545 6.267 13.978 1.00 86.00 255 VAL A CA 1
ATOM 2000 C C . VAL A 1 255 ? -12.836 6.023 15.311 1.00 86.00 255 VAL A C 1
ATOM 2002 O O . VAL A 1 255 ? -12.079 5.065 15.436 1.00 86.00 255 VAL A O 1
ATOM 2005 N N . TYR A 1 256 ? -13.136 6.826 16.336 1.00 88.31 256 TYR A N 1
ATOM 2006 C CA . TYR A 1 256 ? -12.548 6.644 17.664 1.00 88.31 256 TYR A CA 1
ATOM 2007 C C . TYR A 1 256 ? -13.008 5.348 18.350 1.00 88.31 256 TYR A C 1
ATOM 2009 O O . TYR A 1 256 ? -12.217 4.672 19.002 1.00 88.31 256 TYR A O 1
ATOM 2017 N N . VAL A 1 257 ? -14.284 4.969 18.210 1.00 91.38 257 VAL A N 1
ATOM 2018 C CA . VAL A 1 257 ? -14.773 3.680 18.730 1.00 91.38 257 VAL A CA 1
ATOM 2019 C C . VAL A 1 257 ? -14.057 2.517 18.046 1.00 91.38 257 VAL A C 1
ATOM 2021 O O . VAL A 1 257 ? -13.629 1.594 18.732 1.00 91.38 257 VAL A O 1
ATOM 2024 N N . TRP A 1 258 ? -13.878 2.583 16.727 1.00 89.62 258 TRP A N 1
ATOM 2025 C CA . TRP A 1 258 ? -13.134 1.578 15.971 1.00 89.62 258 TRP A CA 1
ATOM 2026 C C . TRP A 1 258 ? -11.668 1.467 16.426 1.00 89.62 258 TRP A C 1
ATOM 2028 O O . TRP A 1 258 ? -11.193 0.354 16.641 1.00 89.62 258 TRP A O 1
ATOM 2038 N N . GLU A 1 259 ? -10.980 2.593 16.662 1.00 88.19 259 GLU A N 1
ATOM 2039 C CA . GLU A 1 259 ? -9.624 2.616 17.244 1.00 88.19 259 GLU A CA 1
ATOM 2040 C C . GLU A 1 259 ? -9.584 1.835 18.570 1.00 88.19 259 GLU A C 1
ATOM 2042 O O . GLU A 1 259 ? -8.778 0.920 18.735 1.00 88.19 259 GLU A O 1
ATOM 2047 N N . GLN A 1 260 ? -10.510 2.133 19.486 1.00 91.81 260 GLN A N 1
ATOM 2048 C CA . GLN A 1 260 ? -10.598 1.472 20.793 1.00 91.81 260 GLN A CA 1
ATOM 2049 C C . GLN A 1 260 ? -10.929 -0.028 20.695 1.00 91.81 260 GLN A C 1
ATOM 2051 O O . GLN A 1 260 ? -10.451 -0.829 21.501 1.00 91.81 260 GLN A O 1
ATOM 2056 N N . GLU A 1 261 ? -11.741 -0.435 19.716 1.00 91.06 261 GLU A N 1
ATOM 2057 C CA . GLU A 1 261 ? -12.020 -1.851 19.465 1.00 91.06 261 GLU A CA 1
ATOM 2058 C C . GLU A 1 261 ? -10.762 -2.599 19.003 1.00 91.06 261 GLU A C 1
ATOM 2060 O O . GLU A 1 261 ? -10.485 -3.686 19.518 1.00 91.06 261 GLU A O 1
ATOM 2065 N N . ILE A 1 262 ? -9.964 -2.008 18.104 1.00 87.50 262 ILE A N 1
ATOM 2066 C CA . ILE A 1 262 ? -8.694 -2.599 17.654 1.00 87.50 262 ILE A CA 1
ATOM 2067 C C . ILE A 1 262 ? -7.697 -2.701 18.805 1.00 87.50 262 ILE A C 1
ATOM 2069 O O . ILE A 1 262 ? -7.082 -3.756 18.956 1.00 87.50 262 ILE A O 1
ATOM 2073 N N . GLU A 1 263 ? -7.563 -1.669 19.643 1.00 90.94 263 GLU A N 1
ATOM 2074 C CA . GLU A 1 263 ? -6.717 -1.738 20.846 1.00 90.94 263 GLU A CA 1
ATOM 2075 C C . GLU A 1 263 ? -7.112 -2.930 21.733 1.00 90.94 263 GLU A C 1
ATOM 2077 O O . GLU A 1 263 ? -6.254 -3.677 22.209 1.00 90.94 263 GLU A O 1
ATOM 2082 N N . GLY A 1 264 ? -8.419 -3.157 21.907 1.00 92.75 264 GLY A N 1
ATOM 2083 C CA . GLY A 1 264 ? -8.942 -4.309 22.635 1.00 92.75 264 GLY A CA 1
ATOM 2084 C C . GLY A 1 264 ? -8.582 -5.652 21.992 1.00 92.75 264 GLY A C 1
ATOM 2085 O O . GLY A 1 264 ? -8.183 -6.582 22.696 1.00 92.75 264 GLY A O 1
ATOM 2086 N N . TYR A 1 265 ? -8.699 -5.779 20.666 1.00 91.56 265 TYR A N 1
ATOM 2087 C CA . TYR A 1 265 ? -8.305 -6.999 19.951 1.00 91.56 265 TYR A CA 1
ATOM 2088 C C . TYR A 1 265 ? -6.801 -7.256 20.028 1.00 91.56 265 TYR A C 1
ATOM 2090 O O . TYR A 1 265 ? -6.391 -8.390 20.282 1.00 91.56 265 TYR A O 1
ATOM 2098 N N . LEU A 1 266 ? -5.986 -6.212 19.878 1.00 90.00 266 LEU A N 1
ATOM 2099 C CA . LEU A 1 266 ? -4.535 -6.303 19.969 1.00 90.00 266 LEU A CA 1
ATOM 2100 C C . LEU A 1 266 ? -4.098 -6.769 21.359 1.00 90.00 266 LEU A C 1
ATOM 2102 O O . LEU A 1 266 ? -3.295 -7.695 21.459 1.00 90.00 266 LEU A O 1
ATOM 2106 N N . ALA A 1 267 ? -4.664 -6.190 22.422 1.00 93.50 267 ALA A N 1
ATOM 2107 C CA . ALA A 1 267 ? -4.386 -6.614 23.792 1.00 93.50 267 ALA A CA 1
ATOM 2108 C C . ALA A 1 267 ? -4.718 -8.101 24.002 1.00 93.50 267 ALA A C 1
ATOM 2110 O O . ALA A 1 267 ? -3.884 -8.853 24.498 1.00 93.50 267 ALA A O 1
ATOM 2111 N N . ASN A 1 268 ? -5.884 -8.560 23.532 1.00 93.00 268 ASN A N 1
ATOM 2112 C CA . ASN A 1 268 ? -6.263 -9.973 23.631 1.00 93.00 268 ASN A CA 1
ATOM 2113 C C . ASN A 1 268 ? -5.289 -10.899 22.876 1.00 93.00 268 ASN A C 1
ATOM 2115 O O . ASN A 1 268 ? -4.953 -11.978 23.365 1.00 93.00 268 ASN A O 1
ATOM 2119 N N . ALA A 1 269 ? -4.841 -10.499 21.681 1.00 88.94 269 ALA A N 1
ATOM 2120 C CA . ALA A 1 269 ? -3.872 -11.269 20.905 1.00 88.94 269 ALA A CA 1
ATOM 2121 C C . ALA A 1 269 ? -2.509 -11.333 21.610 1.00 88.94 269 ALA A C 1
ATOM 2123 O O . ALA A 1 269 ? -1.884 -12.392 21.656 1.00 88.94 269 ALA A O 1
ATOM 2124 N N . GLN A 1 270 ? -2.061 -10.221 22.196 1.00 89.19 270 GLN A N 1
ATOM 2125 C CA . GLN A 1 270 ? -0.820 -10.159 22.967 1.00 89.19 270 GLN A CA 1
ATOM 2126 C C . GLN A 1 270 ? -0.881 -11.026 24.230 1.00 89.19 270 GLN A C 1
ATOM 2128 O O . GLN A 1 270 ? 0.070 -11.765 24.485 1.00 89.19 270 GLN A O 1
ATOM 2133 N N . ASP A 1 271 ? -1.991 -10.996 24.972 1.00 93.31 271 ASP A N 1
ATOM 2134 C CA . ASP A 1 271 ? -2.207 -11.853 26.145 1.00 93.31 271 ASP A CA 1
ATOM 2135 C C . ASP A 1 271 ? -2.131 -13.342 25.758 1.00 93.31 271 ASP A C 1
ATOM 2137 O O . ASP A 1 271 ? -1.433 -14.128 26.402 1.00 93.31 271 ASP A O 1
ATOM 2141 N N . HIS A 1 272 ? -2.760 -13.730 24.641 1.00 90.44 272 HIS A N 1
ATOM 2142 C CA . HIS A 1 272 ? -2.682 -15.101 24.132 1.00 90.44 272 HIS A CA 1
ATOM 2143 C C . HIS A 1 272 ? -1.246 -15.512 23.766 1.00 90.44 272 HIS A C 1
ATOM 2145 O O . HIS A 1 272 ? -0.796 -16.600 24.127 1.00 90.44 272 HIS A O 1
ATOM 2151 N N . LEU A 1 273 ? -0.503 -14.634 23.082 1.00 90.31 273 LEU A N 1
ATOM 2152 C CA . LEU A 1 273 ? 0.901 -14.870 22.724 1.00 90.31 273 LEU A CA 1
ATOM 2153 C C . LEU A 1 273 ? 1.825 -14.952 23.953 1.00 90.31 273 LEU A C 1
ATOM 2155 O O . LEU A 1 273 ? 2.867 -15.605 23.888 1.00 90.31 273 LEU A O 1
ATOM 2159 N N . ALA A 1 274 ? 1.462 -14.313 25.068 1.00 92.88 274 ALA A N 1
ATOM 2160 C CA . ALA A 1 274 ? 2.198 -14.392 26.329 1.00 92.88 274 ALA A CA 1
ATOM 2161 C C . ALA A 1 274 ? 1.960 -15.711 27.096 1.00 92.88 274 ALA A C 1
ATOM 2163 O O . ALA A 1 274 ? 2.771 -16.060 27.960 1.00 92.88 274 ALA A O 1
ATOM 2164 N N . GLY A 1 275 ? 0.916 -16.470 26.741 1.00 87.62 275 GLY A N 1
ATOM 2165 C CA . GLY A 1 275 ? 0.618 -17.793 27.296 1.00 87.62 275 GLY A CA 1
ATOM 2166 C C . GLY A 1 275 ? -0.251 -17.802 28.559 1.00 87.62 275 GLY A C 1
ATOM 2167 O O . GLY A 1 275 ? -0.108 -18.732 29.358 1.00 87.62 275 GLY A O 1
ATOM 2168 N N . ASP A 1 276 ? -1.118 -16.800 28.741 1.00 53.22 276 ASP A N 1
ATOM 2169 C CA . ASP A 1 276 ? -2.109 -16.727 29.833 1.00 53.22 276 ASP A CA 1
ATOM 2170 C C . ASP A 1 276 ? -3.440 -17.451 29.525 1.00 53.22 276 ASP A C 1
ATOM 2172 O O . ASP A 1 276 ? -3.905 -17.440 28.359 1.00 53.22 276 ASP A O 1
#